Protein AF-A0A8J3X0G9-F1 (afdb_monomer_lite)

Organism: NCBI:txid1367882

pLDDT: mean 81.16, std 18.75, range [32.56, 98.62]

Structure (mmCIF, N/CA/C/O backbone):
data_AF-A0A8J3X0G9-F1
#
_entry.id   AF-A0A8J3X0G9-F1
#
loop_
_atom_site.group_PDB
_atom_site.id
_atom_site.type_symbol
_atom_site.label_atom_id
_atom_site.label_alt_id
_atom_site.label_comp_id
_atom_site.label_asym_id
_atom_site.label_entity_id
_atom_site.label_seq_id
_atom_site.pdbx_PDB_ins_code
_atom_site.Cartn_x
_atom_site.Cartn_y
_atom_site.Cartn_z
_atom_site.occupancy
_atom_site.B_iso_or_equiv
_atom_site.auth_seq_id
_atom_site.auth_comp_id
_atom_site.auth_asym_id
_atom_site.auth_atom_id
_atom_site.pdbx_PDB_model_num
ATOM 1 N N . MET A 1 1 ? -75.116 -13.016 54.423 1.00 35.56 1 MET A N 1
ATOM 2 C CA . MET A 1 1 ? -75.294 -14.172 55.329 1.00 35.56 1 MET A CA 1
ATOM 3 C C . MET A 1 1 ? -74.725 -13.750 56.671 1.00 35.56 1 MET A C 1
ATOM 5 O O . MET A 1 1 ? -73.520 -13.606 56.752 1.00 35.56 1 MET A O 1
ATOM 9 N N . THR A 1 2 ? -75.465 -13.409 57.713 1.00 37.84 2 THR A N 1
ATOM 10 C CA . THR A 1 2 ? -76.903 -13.432 57.988 1.00 37.84 2 THR A CA 1
ATOM 11 C C . THR A 1 2 ? -77.079 -12.379 59.083 1.00 37.84 2 THR A C 1
ATOM 13 O O . THR A 1 2 ? -76.511 -12.537 60.159 1.00 37.84 2 THR A O 1
ATOM 16 N N . GLU A 1 3 ? -77.767 -11.279 58.781 1.00 38.53 3 GLU A N 1
ATOM 17 C CA . GLU A 1 3 ? -78.171 -10.286 59.780 1.00 38.53 3 GLU A CA 1
ATOM 18 C C . GLU A 1 3 ? -79.383 -10.847 60.525 1.00 38.53 3 GLU A C 1
ATOM 20 O O . GLU A 1 3 ? -80.399 -11.187 59.915 1.00 38.53 3 GLU A O 1
ATOM 25 N N . ILE A 1 4 ? -79.232 -11.009 61.838 1.00 41.78 4 ILE A N 1
ATOM 26 C CA . ILE A 1 4 ? -80.302 -11.404 62.749 1.00 41.78 4 ILE A CA 1
ATOM 27 C C . ILE A 1 4 ? -81.163 -10.162 62.973 1.00 41.78 4 ILE A C 1
ATOM 29 O O . ILE A 1 4 ? -80.729 -9.181 63.573 1.00 41.78 4 ILE A O 1
ATOM 33 N N . THR A 1 5 ? -82.366 -10.208 62.418 1.00 37.84 5 THR A N 1
ATOM 34 C CA . THR A 1 5 ? -83.454 -9.263 62.650 1.00 37.84 5 THR A CA 1
ATOM 35 C C . THR A 1 5 ? -84.151 -9.678 63.939 1.00 37.84 5 THR A C 1
ATOM 37 O O . THR A 1 5 ? -84.821 -10.703 63.972 1.00 37.84 5 THR A O 1
ATOM 40 N N . ASP A 1 6 ? -83.956 -8.894 64.997 1.00 39.06 6 ASP A N 1
ATOM 41 C CA . ASP A 1 6 ? -84.689 -9.010 66.259 1.00 39.06 6 ASP A CA 1
ATOM 42 C C . ASP A 1 6 ? -85.761 -7.907 66.261 1.00 39.06 6 ASP A C 1
ATOM 44 O O . ASP A 1 6 ? -85.549 -6.768 66.684 1.00 39.06 6 ASP A O 1
ATOM 48 N N . GLN A 1 7 ? -86.894 -8.221 65.642 1.00 34.25 7 GLN A N 1
ATOM 49 C CA . GLN A 1 7 ? -88.153 -7.497 65.778 1.00 34.25 7 GLN A CA 1
ATOM 50 C C . GLN A 1 7 ? -89.223 -8.528 66.121 1.00 34.25 7 GLN A C 1
ATOM 52 O O . GLN A 1 7 ? -89.180 -9.622 65.567 1.00 34.25 7 GLN A O 1
ATOM 57 N N . GLU A 1 8 ? -90.184 -8.103 66.953 1.00 35.34 8 GLU A N 1
ATOM 58 C CA . GLU A 1 8 ? -91.347 -8.833 67.497 1.00 35.34 8 GLU A CA 1
ATOM 59 C C . GLU A 1 8 ? -91.107 -9.429 68.901 1.00 35.34 8 GLU A C 1
ATOM 61 O O . GLU A 1 8 ? -90.197 -10.214 69.096 1.00 35.34 8 GLU A O 1
ATOM 66 N N . GLN A 1 9 ? -91.849 -9.135 69.973 1.00 39.00 9 GLN A N 1
ATOM 67 C CA . GLN A 1 9 ? -93.122 -8.443 70.202 1.00 39.00 9 GLN A CA 1
ATOM 68 C C . GLN A 1 9 ? -93.140 -8.024 71.692 1.00 39.00 9 GLN A C 1
ATOM 70 O O . GLN A 1 9 ? -93.013 -8.852 72.587 1.00 39.00 9 GLN A O 1
ATOM 75 N N . ASP A 1 10 ? -93.136 -6.726 71.990 1.00 42.53 10 ASP A N 1
ATOM 76 C CA . ASP A 1 10 ? -94.230 -5.985 72.642 1.00 42.53 10 ASP A CA 1
ATOM 77 C C . ASP A 1 10 ? -95.505 -6.809 72.953 1.00 42.53 10 ASP A C 1
ATOM 79 O O . ASP A 1 10 ? -96.545 -6.709 72.296 1.00 42.53 10 ASP A O 1
ATOM 83 N N . GLU A 1 11 ? -95.450 -7.613 74.017 1.00 45.97 11 GLU A N 1
ATOM 84 C CA . GLU A 1 11 ? -96.645 -8.097 74.712 1.00 45.97 11 GLU A CA 1
ATOM 85 C C . GLU A 1 11 ? -97.344 -6.924 75.417 1.00 45.97 11 GLU A C 1
ATOM 87 O O . GLU A 1 11 ? -97.027 -6.556 76.542 1.00 45.97 11 GLU A O 1
ATOM 92 N N . ASN A 1 12 ? -98.295 -6.327 74.704 1.00 55.97 12 ASN A N 1
ATOM 93 C CA . ASN A 1 12 ? -99.462 -5.549 75.135 1.00 55.97 12 ASN A CA 1
ATOM 94 C C . ASN A 1 12 ? -99.713 -5.445 76.668 1.00 55.97 12 ASN A C 1
ATOM 96 O O . ASN A 1 12 ? -100.634 -6.058 77.216 1.00 55.97 12 ASN A O 1
ATOM 100 N N . VAL A 1 13 ? -98.925 -4.632 77.382 1.00 65.12 13 VAL A N 1
ATOM 101 C CA . VAL A 1 13 ? -99.164 -4.304 78.799 1.00 65.12 13 VAL A CA 1
ATOM 102 C C . VAL A 1 13 ? -100.145 -3.137 78.865 1.00 65.12 13 VAL A C 1
ATOM 104 O O . VAL A 1 13 ? -99.743 -2.002 78.667 1.00 65.12 13 VAL A O 1
ATOM 107 N N . ALA A 1 14 ? -101.424 -3.373 79.155 1.00 76.81 14 ALA A N 1
ATOM 108 C CA . ALA A 1 14 ? -102.399 -2.294 79.368 1.00 76.81 14 ALA A CA 1
ATOM 109 C C . ALA A 1 14 ? -102.054 -1.404 80.591 1.00 76.81 14 ALA A C 1
ATOM 111 O O . ALA A 1 14 ? -101.335 -1.814 81.507 1.00 76.81 14 ALA A O 1
ATOM 112 N N . CYS A 1 15 ? -102.593 -0.178 80.629 1.00 82.38 15 CYS A N 1
ATOM 113 C CA . CYS A 1 15 ? -102.415 0.787 81.722 1.00 82.38 15 CYS A CA 1
ATOM 114 C C . CYS A 1 15 ? -102.726 0.193 83.115 1.00 82.38 15 CYS A C 1
ATOM 116 O O . CYS A 1 15 ? -103.787 -0.382 83.342 1.00 82.38 15 CYS A O 1
ATOM 118 N N . ARG A 1 16 ? -101.842 0.400 84.108 1.00 81.50 16 ARG A N 1
ATOM 119 C CA . ARG A 1 16 ? -101.982 -0.163 85.475 1.00 81.50 16 ARG A CA 1
ATOM 120 C C . ARG A 1 16 ? -102.971 0.588 86.398 1.00 81.50 16 ARG A C 1
ATOM 122 O O . ARG A 1 16 ? -102.962 0.388 87.622 1.00 81.50 16 ARG A O 1
ATOM 129 N N . PHE A 1 17 ? -103.804 1.476 85.856 1.00 82.62 17 PHE A N 1
ATOM 130 C CA . PHE A 1 17 ? -104.849 2.179 86.608 1.00 82.62 17 PHE A CA 1
ATOM 131 C C . PHE A 1 17 ? -106.124 1.310 86.710 1.00 82.62 17 PHE A C 1
ATOM 133 O O . PHE A 1 17 ? -106.529 0.734 85.700 1.00 82.62 17 PHE A O 1
ATOM 140 N N . PRO A 1 18 ? -106.769 1.169 87.890 1.00 77.69 18 PRO A N 1
ATOM 141 C CA . PRO A 1 18 ? -107.966 0.334 88.033 1.00 77.69 18 PRO A CA 1
ATOM 142 C C . PRO A 1 18 ? -109.079 0.751 87.055 1.00 77.69 18 PRO A C 1
ATOM 144 O O . PRO A 1 18 ? -109.560 1.876 87.121 1.00 77.69 18 PRO A O 1
ATOM 147 N N . GLY A 1 19 ? -109.490 -0.154 86.160 1.00 79.00 19 GLY A N 1
ATOM 148 C CA . GLY A 1 19 ? -110.573 0.087 85.195 1.00 79.00 19 GLY A CA 1
ATOM 149 C C . GLY A 1 19 ? -110.162 0.721 83.858 1.00 79.00 19 GLY A C 1
ATOM 150 O O . GLY A 1 19 ? -111.037 0.961 83.032 1.00 79.00 19 GLY A O 1
ATOM 151 N N . CYS A 1 20 ? -108.869 0.962 83.604 1.00 82.00 20 CYS A N 1
ATOM 152 C CA . CYS A 1 20 ? -108.385 1.478 82.319 1.00 82.00 20 CYS A CA 1
ATOM 153 C C . CYS A 1 20 ? -107.766 0.363 81.454 1.00 82.00 20 CYS A C 1
ATOM 155 O O . CYS A 1 20 ? -106.957 -0.419 81.942 1.00 82.00 20 CYS A O 1
ATOM 157 N N . SER A 1 21 ? -108.116 0.314 80.164 1.00 76.19 21 SER A N 1
ATOM 158 C CA . SER A 1 21 ? -107.574 -0.635 79.171 1.00 76.19 21 SER A CA 1
ATOM 159 C C . SER A 1 21 ? -106.719 0.028 78.080 1.00 76.19 21 SER A C 1
ATOM 161 O O . SER A 1 21 ? -106.332 -0.630 77.118 1.00 76.19 21 SER A O 1
ATOM 163 N N . ALA A 1 22 ? -106.418 1.326 78.208 1.00 77.75 22 ALA A N 1
ATOM 164 C CA . ALA A 1 22 ? -105.602 2.055 77.239 1.00 77.75 22 ALA A CA 1
ATOM 165 C C . ALA A 1 22 ? -104.134 1.594 77.257 1.00 77.75 22 ALA A C 1
ATOM 167 O O . ALA A 1 22 ? -103.618 1.174 78.298 1.00 77.75 22 ALA A O 1
ATOM 168 N N . ALA A 1 23 ? -103.451 1.725 76.117 1.00 76.56 23 ALA A N 1
ATOM 169 C CA . ALA A 1 23 ? -102.018 1.467 76.019 1.00 76.56 23 ALA A CA 1
ATOM 170 C C . ALA A 1 23 ? -101.212 2.484 76.865 1.00 76.56 23 ALA A C 1
ATOM 172 O O . ALA A 1 23 ? -101.613 3.653 76.964 1.00 76.56 23 ALA A O 1
ATOM 173 N N . PRO A 1 24 ? -100.096 2.078 77.497 1.00 76.12 24 PRO A N 1
ATOM 174 C CA . PRO A 1 24 ? -99.215 2.981 78.223 1.00 76.12 24 PRO A CA 1
ATOM 175 C C . PRO A 1 24 ? -98.597 4.038 77.304 1.00 76.12 24 PRO A C 1
ATOM 177 O O . PRO A 1 24 ? -98.535 3.871 76.088 1.00 76.12 24 PRO A O 1
ATOM 180 N N . ALA A 1 25 ? -98.152 5.150 77.889 1.00 74.81 25 ALA A N 1
ATOM 181 C CA . ALA A 1 25 ? -97.534 6.228 77.128 1.00 74.81 25 ALA A CA 1
ATOM 182 C C . ALA A 1 25 ? -96.246 5.747 76.421 1.00 74.81 25 ALA A C 1
ATOM 184 O O . ALA A 1 25 ? -95.513 4.928 76.976 1.00 74.81 25 ALA A O 1
ATOM 185 N N . PRO A 1 26 ? -95.923 6.262 75.223 1.00 70.38 26 PRO A N 1
ATOM 186 C CA . PRO A 1 26 ? -94.636 5.983 74.594 1.00 70.38 26 PRO A CA 1
ATOM 187 C C . PRO A 1 26 ? -93.485 6.517 75.463 1.00 70.38 26 PRO A C 1
ATOM 189 O O . PRO A 1 26 ? -93.607 7.564 76.106 1.00 70.38 26 PRO A O 1
ATOM 192 N N . ALA A 1 27 ? -92.366 5.789 75.508 1.00 67.62 27 ALA A N 1
ATOM 193 C CA . ALA A 1 27 ? -91.199 6.193 76.288 1.00 67.62 27 ALA A CA 1
ATOM 194 C C . ALA A 1 27 ? -90.618 7.526 75.758 1.00 67.62 27 ALA A C 1
ATOM 196 O O . ALA A 1 27 ? -90.478 7.694 74.545 1.00 67.62 27 ALA A O 1
ATOM 197 N N . PRO A 1 28 ? -90.273 8.492 76.630 1.00 60.75 28 PRO A N 1
ATOM 198 C CA . PRO A 1 28 ? -89.671 9.745 76.192 1.00 60.75 28 PRO A CA 1
ATOM 199 C C . PRO A 1 28 ? -88.202 9.542 75.773 1.00 60.75 28 PRO A C 1
ATOM 201 O O . PRO A 1 28 ? -87.304 9.507 76.615 1.00 60.75 28 PRO A O 1
ATOM 204 N N . GLY A 1 29 ? -87.970 9.468 74.458 1.00 60.06 29 GLY A N 1
ATOM 205 C CA . GLY A 1 29 ? -86.652 9.471 73.807 1.00 60.06 29 GLY A CA 1
ATOM 206 C C . GLY A 1 29 ? -86.048 8.084 73.541 1.00 60.06 29 GLY A C 1
ATOM 207 O O . GLY A 1 29 ? -86.334 7.129 74.256 1.00 60.06 29 GLY A O 1
ATOM 208 N N . ASP A 1 30 ? -85.166 8.003 72.535 1.00 58.59 30 ASP A N 1
ATOM 209 C CA . ASP A 1 30 ? -84.508 6.781 72.017 1.00 58.59 30 ASP A CA 1
ATOM 210 C C . ASP A 1 30 ? -83.447 6.174 72.960 1.00 58.59 30 ASP A C 1
ATOM 212 O O . ASP A 1 30 ? -82.393 5.695 72.537 1.00 58.59 30 ASP A O 1
ATOM 216 N N . LYS A 1 31 ? -83.679 6.220 74.275 1.00 55.00 31 LYS A N 1
ATOM 217 C CA . LYS A 1 31 ? -82.818 5.565 75.263 1.00 55.00 31 LYS A CA 1
ATOM 218 C C . LYS A 1 31 ? -83.433 4.217 75.646 1.00 55.00 31 LYS A C 1
ATOM 220 O O . LYS A 1 31 ? -84.588 4.200 76.070 1.00 55.00 31 LYS A O 1
ATOM 225 N N . PRO A 1 32 ? -82.682 3.103 75.574 1.00 55.41 32 PRO A N 1
ATOM 226 C CA . PRO A 1 32 ? -83.169 1.811 76.038 1.00 55.41 32 PRO A CA 1
ATOM 227 C C . PRO A 1 32 ? -83.430 1.885 77.549 1.00 55.41 32 PRO A C 1
ATOM 229 O O . PRO A 1 32 ? -82.512 2.002 78.360 1.00 55.41 32 PRO A O 1
ATOM 232 N N . GLY A 1 33 ? -84.708 1.879 77.923 1.00 63.19 33 GLY A N 1
ATOM 233 C CA . GLY A 1 33 ? -85.189 2.009 79.292 1.00 63.19 33 GLY A CA 1
ATOM 234 C C . GLY A 1 33 ? -86.571 1.377 79.435 1.00 63.19 33 GLY A C 1
ATOM 235 O O . GLY A 1 33 ? -87.290 1.199 78.455 1.00 63.19 33 GLY A O 1
ATOM 236 N N . ARG A 1 34 ? -86.939 0.992 80.663 1.00 62.72 34 ARG A N 1
ATOM 237 C CA . ARG A 1 34 ? -88.207 0.302 80.936 1.00 62.72 34 ARG A CA 1
ATOM 238 C C . ARG A 1 34 ? -89.401 1.191 80.528 1.00 62.72 34 ARG A C 1
ATOM 240 O O . ARG A 1 34 ? -89.472 2.316 81.030 1.00 62.72 34 ARG A O 1
ATOM 247 N N . PRO A 1 35 ? -90.338 0.711 79.687 1.00 67.94 35 PRO A N 1
ATOM 248 C CA . PRO A 1 35 ? -91.482 1.507 79.249 1.00 67.94 35 PRO A CA 1
ATOM 249 C C . PRO A 1 35 ? -92.360 1.937 80.440 1.00 67.94 35 PRO A C 1
ATOM 251 O O . PRO A 1 35 ? -92.455 1.210 81.441 1.00 67.94 35 PRO A O 1
ATOM 254 N N . PRO A 1 36 ? -92.976 3.133 80.384 1.00 74.94 36 PRO A N 1
ATOM 255 C CA . PRO A 1 36 ? -93.802 3.643 81.472 1.00 74.94 36 PRO A CA 1
ATOM 256 C C . PRO A 1 36 ? -95.077 2.798 81.640 1.00 74.94 36 PRO A C 1
ATOM 258 O O . PRO A 1 36 ? -95.614 2.245 80.692 1.00 74.94 36 PRO A O 1
ATOM 261 N N . LEU A 1 37 ? -95.561 2.683 82.882 1.00 78.44 37 LEU A N 1
ATOM 262 C CA . LEU A 1 37 ? -96.637 1.751 83.273 1.00 78.44 37 LEU A CA 1
ATOM 263 C C . LEU A 1 37 ? -98.068 2.329 83.168 1.00 78.44 37 LEU A C 1
ATOM 265 O O . LEU A 1 37 ? -99.036 1.620 83.455 1.00 78.44 37 LEU A O 1
ATOM 269 N N . TYR A 1 38 ? -98.216 3.611 82.827 1.00 83.06 38 TYR A N 1
ATOM 270 C CA . TYR A 1 38 ? -99.500 4.322 82.773 1.00 83.06 38 TYR A CA 1
ATOM 271 C C . TYR A 1 38 ? -99.665 5.039 81.422 1.00 83.06 38 TYR A C 1
ATOM 273 O O . TYR A 1 38 ? -98.671 5.292 80.742 1.00 83.06 38 TYR A O 1
ATOM 281 N N . CYS A 1 39 ? -100.907 5.313 81.001 1.00 83.75 39 CYS A N 1
ATOM 282 C CA . CYS A 1 39 ? -101.201 5.976 79.724 1.00 83.75 39 CYS A CA 1
ATOM 283 C C . CYS A 1 39 ? -100.958 7.496 79.800 1.00 83.75 39 CYS A C 1
ATOM 285 O O . CYS A 1 39 ? -100.580 8.020 80.844 1.00 83.75 39 CYS A O 1
ATOM 287 N N . VAL A 1 40 ? -101.170 8.206 78.688 1.00 80.44 40 VAL A N 1
ATOM 288 C CA . VAL A 1 40 ? -100.974 9.668 78.584 1.00 80.44 40 VAL A CA 1
ATOM 289 C C . VAL A 1 40 ? -102.012 10.507 79.348 1.00 80.44 40 VAL A C 1
ATOM 291 O O . VAL A 1 40 ? -101.932 11.732 79.320 1.00 80.44 40 VAL A O 1
ATOM 294 N N . ASP A 1 41 ? -102.983 9.877 80.014 1.00 78.50 41 ASP A N 1
ATOM 295 C CA . ASP A 1 41 ? -103.989 10.574 80.818 1.00 78.50 41 ASP A CA 1
ATOM 296 C C . ASP A 1 41 ? -103.343 11.167 82.092 1.00 78.50 41 ASP A C 1
ATOM 298 O O . ASP A 1 41 ? -102.765 10.412 82.885 1.00 78.50 41 ASP A O 1
ATOM 302 N N . PRO A 1 42 ? -103.413 12.496 82.317 1.00 78.44 42 PRO A N 1
ATOM 303 C CA . PRO A 1 42 ? -102.805 13.140 83.482 1.00 78.44 42 PRO A CA 1
ATOM 304 C C . PRO A 1 42 ? -103.368 12.646 84.825 1.00 78.44 42 PRO A C 1
ATOM 306 O O . PRO A 1 42 ? -102.665 12.730 85.836 1.00 78.44 42 PRO A O 1
ATOM 309 N N . ASP A 1 43 ? -104.582 12.084 84.853 1.00 78.00 43 ASP A N 1
ATOM 310 C CA . ASP A 1 43 ? -105.184 11.540 86.074 1.00 78.00 43 ASP A CA 1
ATOM 311 C C . ASP A 1 43 ? -104.712 10.109 86.392 1.00 78.00 43 ASP A C 1
ATOM 313 O O . ASP A 1 43 ? -104.930 9.609 87.502 1.00 78.00 43 ASP A O 1
ATOM 317 N N . HIS A 1 44 ? -103.995 9.442 85.482 1.00 82.88 44 HIS A N 1
ATOM 318 C CA . HIS A 1 44 ? -103.506 8.068 85.645 1.00 82.88 44 HIS A CA 1
ATOM 319 C C . HIS A 1 44 ? -102.044 8.025 86.109 1.00 82.88 44 HIS A C 1
ATOM 321 O O . HIS A 1 44 ? -101.128 7.650 85.383 1.00 82.88 44 HIS A O 1
ATOM 327 N N . THR A 1 45 ? -101.824 8.356 87.382 1.00 79.38 45 THR A N 1
ATOM 328 C CA . THR A 1 45 ? -100.506 8.321 88.037 1.00 79.38 45 THR A CA 1
ATOM 329 C C . THR A 1 45 ? -100.447 7.238 89.132 1.00 79.38 45 THR A C 1
ATOM 331 O O . THR A 1 45 ? -101.484 6.753 89.595 1.00 79.38 45 THR A O 1
ATOM 334 N N . PRO A 1 46 ? -99.254 6.846 89.631 1.00 80.06 46 PRO A N 1
ATOM 335 C CA . PRO A 1 46 ? -99.140 5.889 90.738 1.00 80.06 46 PRO A CA 1
ATOM 336 C C . PRO A 1 46 ? -99.905 6.305 92.003 1.00 80.06 46 PRO A C 1
ATOM 338 O O . PRO A 1 46 ? -100.466 5.455 92.702 1.00 80.06 46 PRO A O 1
ATOM 341 N N . LEU A 1 47 ? -99.933 7.610 92.295 1.00 79.12 47 LEU A N 1
ATOM 342 C CA . LEU A 1 47 ? -100.561 8.162 93.491 1.00 79.12 47 LEU A CA 1
ATOM 343 C C . LEU A 1 47 ? -102.091 8.113 93.396 1.00 79.12 47 LEU A C 1
ATOM 345 O O . LEU A 1 47 ? -102.747 7.710 94.361 1.00 79.12 47 LEU A O 1
ATOM 349 N N . THR A 1 48 ? -102.663 8.466 92.242 1.00 81.75 48 THR A N 1
ATOM 350 C CA . THR A 1 48 ? -104.113 8.387 92.009 1.00 81.75 48 THR A CA 1
ATOM 351 C C . THR A 1 48 ? -104.580 6.934 91.937 1.00 81.75 48 THR A C 1
ATOM 353 O O . THR A 1 48 ? -105.563 6.586 92.587 1.00 81.75 48 THR A O 1
ATOM 356 N N . ALA A 1 49 ? -103.810 6.038 91.307 1.00 80.75 49 ALA A N 1
ATOM 357 C CA . ALA A 1 49 ? -104.095 4.600 91.290 1.00 80.75 49 ALA A CA 1
ATOM 358 C C . ALA A 1 49 ? -104.070 3.963 92.696 1.00 80.75 49 ALA A C 1
ATOM 360 O O . ALA A 1 49 ? -104.859 3.064 92.992 1.00 80.75 49 ALA A O 1
ATOM 361 N N . TYR A 1 50 ? -103.168 4.400 93.586 1.00 78.62 50 TYR A N 1
ATOM 362 C CA . TYR A 1 50 ? -103.149 3.948 94.983 1.00 78.62 50 TYR A CA 1
ATOM 363 C C . TYR A 1 50 ? -104.362 4.459 95.770 1.00 78.62 50 TYR A C 1
ATOM 365 O O . TYR A 1 50 ? -104.978 3.683 96.503 1.00 78.62 50 TYR A O 1
ATOM 373 N N . ARG A 1 51 ? -104.737 5.733 95.594 1.00 82.44 51 ARG A N 1
ATOM 374 C CA . ARG A 1 51 ? -105.929 6.315 96.231 1.00 82.44 51 ARG A CA 1
ATOM 375 C C . ARG A 1 51 ? -107.211 5.625 95.773 1.00 82.44 51 ARG A C 1
ATOM 377 O O . ARG A 1 51 ? -108.025 5.281 96.624 1.00 82.44 51 ARG A O 1
ATOM 384 N N . GLU A 1 52 ? -107.344 5.327 94.482 1.00 81.44 52 GLU A N 1
ATOM 385 C CA . GLU A 1 52 ? -108.511 4.617 93.951 1.00 81.44 52 GLU A CA 1
ATOM 386 C C . GLU A 1 52 ? -108.561 3.156 94.428 1.00 81.44 52 GLU A C 1
ATOM 388 O O . GLU A 1 52 ? -109.613 2.674 94.841 1.00 81.44 52 GLU A O 1
ATOM 393 N N . ARG A 1 53 ? -107.412 2.466 94.533 1.00 79.69 53 ARG A N 1
ATOM 394 C CA . ARG A 1 53 ? -107.345 1.139 95.180 1.00 79.69 53 ARG A CA 1
ATOM 395 C C . ARG A 1 53 ? -107.721 1.182 96.661 1.00 79.69 53 ARG A C 1
ATOM 397 O O . ARG A 1 53 ? -108.362 0.251 97.140 1.00 79.69 53 ARG A O 1
ATOM 404 N N . GLN A 1 54 ? -107.344 2.232 97.390 1.00 76.44 54 GLN A N 1
ATOM 405 C CA . GLN A 1 54 ? -107.755 2.407 98.786 1.00 76.44 54 GLN A CA 1
ATOM 406 C C . GLN A 1 54 ? -109.240 2.763 98.915 1.00 76.44 54 GLN A C 1
ATOM 408 O O . GLN A 1 54 ? -109.888 2.291 99.845 1.00 76.44 54 GLN A O 1
ATOM 413 N N . ARG A 1 55 ? -109.810 3.522 97.971 1.00 80.31 55 ARG A N 1
ATOM 414 C CA . ARG A 1 55 ? -111.256 3.773 97.898 1.00 80.31 55 ARG A CA 1
ATOM 415 C C . ARG A 1 55 ? -112.028 2.477 97.646 1.00 80.31 55 ARG A C 1
ATOM 417 O O . ARG A 1 55 ? -112.975 2.200 98.371 1.00 80.31 55 ARG A O 1
ATOM 424 N N . LEU A 1 56 ? -111.581 1.647 96.700 1.00 76.19 56 LEU A N 1
ATOM 425 C CA . LEU A 1 56 ? -112.175 0.334 96.422 1.00 76.19 56 LEU A CA 1
ATOM 426 C C . LEU A 1 56 ? -112.002 -0.646 97.593 1.00 76.19 56 LEU A C 1
ATOM 428 O O . LEU A 1 56 ? -112.939 -1.365 97.912 1.00 76.19 56 LEU A O 1
ATOM 432 N N . LYS A 1 57 ? -110.859 -0.638 98.295 1.00 69.06 57 LYS A N 1
ATOM 433 C CA . LYS A 1 57 ? -110.671 -1.440 99.520 1.00 69.06 57 LYS A CA 1
ATOM 434 C C . LYS A 1 57 ? -111.558 -0.975 100.675 1.00 69.06 57 LYS A C 1
ATOM 436 O O . LYS A 1 57 ? -112.092 -1.818 101.380 1.00 69.06 57 LYS A O 1
ATOM 441 N N . LYS A 1 58 ? -111.764 0.336 100.845 1.00 65.69 58 LYS A N 1
ATOM 442 C CA . LYS A 1 58 ? -112.705 0.887 101.836 1.00 65.69 58 LYS A CA 1
ATOM 443 C C . LYS A 1 58 ? -114.174 0.668 101.451 1.00 65.69 58 LYS A C 1
ATOM 445 O O . LYS A 1 58 ? -115.001 0.541 102.339 1.00 65.69 58 LYS A O 1
ATOM 450 N N . ALA A 1 59 ? -114.493 0.575 100.159 1.00 63.34 59 ALA A N 1
ATOM 451 C CA . ALA A 1 59 ? -115.825 0.205 99.673 1.00 63.34 59 ALA A CA 1
ATOM 452 C C . ALA A 1 59 ? -116.090 -1.316 99.726 1.00 63.34 59 ALA A C 1
ATOM 454 O O . ALA A 1 59 ? -117.244 -1.723 99.792 1.00 63.34 59 ALA A O 1
ATOM 455 N N . ALA A 1 60 ? -115.041 -2.149 99.721 1.00 58.97 60 ALA A N 1
ATOM 456 C CA . ALA A 1 60 ? -115.131 -3.610 99.824 1.00 58.97 60 ALA A CA 1
ATOM 457 C C . ALA A 1 60 ? -115.017 -4.152 101.267 1.00 58.97 60 ALA A C 1
ATOM 459 O O . ALA A 1 60 ? -115.262 -5.335 101.481 1.00 58.97 60 ALA A O 1
ATOM 460 N N . ALA A 1 61 ? -114.653 -3.316 102.248 1.00 56.62 61 ALA A N 1
ATOM 461 C CA . ALA A 1 61 ? -114.467 -3.685 103.657 1.00 56.62 61 ALA A CA 1
ATOM 462 C C . ALA A 1 61 ? -115.395 -2.875 104.586 1.00 56.62 61 ALA A C 1
ATOM 464 O O . ALA A 1 61 ? -114.932 -2.036 105.359 1.00 56.62 61 ALA A O 1
ATOM 465 N N . GLY A 1 62 ? -116.708 -3.096 10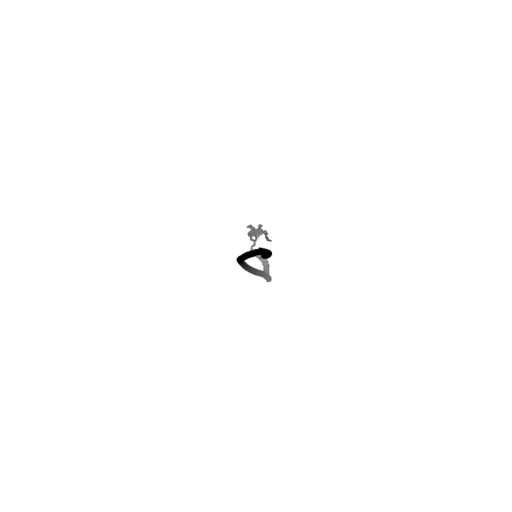4.478 1.00 46.69 62 GLY A N 1
ATOM 466 C CA . GLY A 1 62 ? -117.680 -2.539 105.423 1.00 46.69 62 GLY A CA 1
ATOM 467 C C . GLY A 1 62 ? -117.518 -3.097 106.849 1.00 46.69 62 GLY A C 1
ATOM 468 O O . GLY A 1 62 ? -117.440 -4.311 106.992 1.00 46.69 62 GLY A O 1
ATOM 469 N N . GLU A 1 63 ? -117.519 -2.185 107.842 1.00 38.72 63 GLU A N 1
ATOM 470 C CA . GLU A 1 63 ? -117.942 -2.341 109.265 1.00 38.72 63 GLU A CA 1
ATOM 471 C C . GLU A 1 63 ? -117.148 -3.325 110.176 1.00 38.72 63 GLU A C 1
ATOM 473 O O . GLU A 1 63 ? -116.759 -4.400 109.748 1.00 38.72 63 GLU A O 1
ATOM 478 N N . ALA A 1 64 ? -116.848 -3.094 111.469 1.00 36.28 64 ALA A N 1
ATOM 479 C CA . ALA A 1 64 ? -117.197 -2.068 112.465 1.00 36.28 64 ALA A CA 1
ATOM 480 C C . ALA A 1 64 ? -116.222 -2.090 113.692 1.00 36.28 64 ALA A C 1
ATOM 482 O O . ALA A 1 64 ? -115.384 -2.982 113.827 1.00 36.28 64 ALA A O 1
ATOM 483 N N . GLU A 1 65 ? -116.373 -1.070 114.550 1.00 33.00 65 GLU A N 1
ATOM 484 C CA . GLU A 1 65 ? -115.798 -0.735 115.882 1.00 33.00 65 GLU A CA 1
ATOM 485 C C . GLU A 1 65 ? -115.784 -1.882 116.934 1.00 33.00 65 GLU A C 1
ATOM 487 O O . GLU A 1 65 ? -116.498 -2.861 116.787 1.00 33.00 65 GLU A O 1
ATOM 492 N N . GLY A 1 66 ? -115.039 -1.909 118.054 1.00 34.12 66 GLY A N 1
ATOM 493 C CA . GLY A 1 66 ? -114.432 -0.874 118.900 1.00 34.12 66 GLY A CA 1
ATOM 494 C C . GLY A 1 66 ? -115.306 -0.537 120.128 1.00 34.12 66 GLY A C 1
ATOM 495 O O . GLY A 1 66 ? -116.198 0.280 119.968 1.00 34.12 66 GLY A O 1
ATOM 496 N N . ALA A 1 67 ? -115.053 -1.110 121.327 1.00 33.72 67 ALA A N 1
ATOM 497 C CA . ALA A 1 67 ? -115.280 -0.477 122.656 1.00 33.72 67 ALA A CA 1
ATOM 498 C C . ALA A 1 67 ? -115.093 -1.433 123.868 1.00 33.72 67 ALA A C 1
ATOM 500 O O . ALA A 1 67 ? -115.697 -2.498 123.942 1.00 33.72 67 ALA A O 1
ATOM 501 N N . MET A 1 68 ? -114.322 -0.975 124.860 1.00 39.38 68 MET A N 1
ATOM 502 C CA . MET A 1 68 ? -114.381 -1.311 126.302 1.00 39.38 68 MET A CA 1
ATOM 503 C C . MET A 1 68 ? -114.858 -0.035 127.033 1.00 39.38 68 MET A C 1
ATOM 505 O O . MET A 1 68 ? -114.615 1.040 126.468 1.00 39.38 68 MET A O 1
ATOM 509 N N . PRO A 1 69 ? -115.507 -0.071 128.226 1.00 46.03 69 PRO A N 1
ATOM 510 C CA . PRO A 1 69 ? -114.766 0.204 129.480 1.00 46.03 69 PRO A CA 1
ATOM 511 C C . PRO A 1 69 ? -115.414 -0.282 130.821 1.00 46.03 69 PRO A C 1
ATOM 513 O O . PRO A 1 69 ? -116.366 -1.054 130.856 1.00 46.03 69 PRO A O 1
ATOM 516 N N . GLU A 1 70 ? -114.803 0.203 131.907 1.00 33.28 70 GLU A N 1
ATOM 517 C CA . GLU A 1 70 ? -114.678 -0.163 133.330 1.00 33.28 70 GLU A CA 1
ATOM 518 C C . GLU A 1 70 ? -115.826 0.137 134.345 1.00 33.28 70 GLU A C 1
ATOM 520 O O . GLU A 1 70 ? -116.494 1.161 134.267 1.00 33.28 70 GLU A O 1
ATOM 525 N N . ASP A 1 71 ? -115.911 -0.746 135.361 1.00 32.56 71 ASP A N 1
ATOM 526 C CA . ASP A 1 71 ? -115.833 -0.535 136.838 1.00 32.56 71 ASP A CA 1
ATOM 527 C C . ASP A 1 71 ? -116.997 0.017 137.728 1.00 32.56 71 ASP A C 1
ATOM 529 O O . ASP A 1 71 ? -117.755 0.921 137.393 1.00 32.56 71 ASP A O 1
ATOM 533 N N . LEU A 1 72 ? -116.985 -0.537 138.960 1.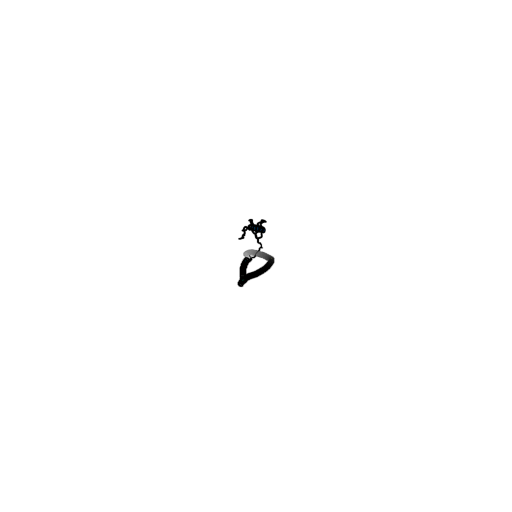00 38.03 72 LEU A N 1
ATOM 534 C CA . LEU A 1 72 ? -117.518 -0.137 140.280 1.00 38.03 72 LEU A CA 1
ATOM 535 C C . LEU A 1 72 ? -118.928 -0.565 140.748 1.00 38.03 72 LEU A C 1
ATOM 537 O O . LEU A 1 72 ? -119.934 0.065 140.432 1.00 38.03 72 LEU A O 1
ATOM 541 N N . GLY A 1 73 ? -118.967 -1.513 141.716 1.00 35.41 73 GLY A N 1
ATOM 542 C CA . GLY A 1 73 ? -120.095 -1.591 142.668 1.00 35.41 73 GLY A CA 1
ATOM 543 C C . GLY A 1 73 ? -120.317 -2.764 143.663 1.00 35.41 73 GLY A C 1
ATOM 544 O O . GLY A 1 73 ? -121.484 -3.006 143.929 1.00 35.41 73 GLY A O 1
ATOM 545 N N . ARG A 1 74 ? -119.304 -3.405 144.304 1.00 34.91 74 ARG A N 1
ATOM 546 C CA . ARG A 1 74 ? -119.400 -4.295 145.535 1.00 34.91 74 ARG A CA 1
ATOM 547 C C . ARG A 1 74 ? -120.305 -5.574 145.428 1.00 34.91 74 ARG A C 1
ATOM 549 O O . ARG A 1 74 ? -121.048 -5.672 144.467 1.00 34.91 74 ARG A O 1
ATOM 556 N N . PRO A 1 75 ? -120.351 -6.565 146.371 1.00 44.03 75 PRO A N 1
ATOM 557 C CA . PRO A 1 75 ? -119.498 -6.967 147.509 1.00 44.03 75 PRO A CA 1
ATOM 558 C C . PRO A 1 75 ? -118.946 -8.438 147.457 1.00 44.03 75 PRO A C 1
ATOM 560 O O . PRO A 1 75 ? -119.559 -9.356 146.926 1.00 44.03 75 PRO A O 1
ATOM 563 N N . VAL A 1 76 ? -117.770 -8.644 148.070 1.00 41.53 76 VAL A N 1
ATOM 564 C CA . VAL A 1 76 ? -117.118 -9.840 148.694 1.00 41.53 76 VAL A CA 1
ATOM 565 C C . VAL A 1 76 ? -117.607 -11.294 148.433 1.00 41.53 76 VAL A C 1
ATOM 567 O O . VAL A 1 76 ? -117.566 -12.124 149.336 1.00 41.53 76 VAL A O 1
ATOM 570 N N . THR A 1 77 ? -117.989 -11.668 147.211 1.00 49.69 77 THR A N 1
ATOM 571 C CA . THR A 1 77 ? -118.201 -13.093 146.828 1.00 49.69 77 THR A CA 1
ATOM 572 C C . THR A 1 77 ? -117.492 -13.514 145.531 1.00 49.69 77 THR A C 1
ATOM 574 O O . THR A 1 77 ? -117.446 -14.694 145.198 1.00 49.69 77 THR A O 1
ATOM 577 N N . LEU A 1 78 ? -116.827 -12.575 144.845 1.00 45.22 78 LEU A N 1
ATOM 578 C CA . LEU A 1 78 ? -116.122 -12.786 143.567 1.00 45.22 78 LEU A CA 1
ATOM 579 C C . LEU A 1 78 ? -114.635 -13.187 143.694 1.00 45.22 78 LEU A C 1
ATOM 581 O O . LEU A 1 78 ? -113.984 -13.473 142.691 1.00 45.22 78 LEU A O 1
ATOM 585 N N . SER A 1 79 ? -114.082 -13.249 144.908 1.00 42.00 79 SER A N 1
ATOM 586 C CA . SER A 1 79 ? -112.648 -13.512 145.124 1.00 42.00 79 SER A CA 1
ATOM 587 C C . SER A 1 79 ? -112.223 -14.969 144.881 1.00 42.00 79 SER A C 1
ATOM 589 O O . SER A 1 79 ? -111.036 -15.220 144.701 1.00 42.00 79 SER A O 1
ATOM 591 N N . GLN A 1 80 ? -113.156 -15.929 144.842 1.00 48.34 80 GLN A N 1
ATOM 592 C CA . GLN A 1 80 ? -112.840 -17.339 144.555 1.00 48.34 80 GLN A CA 1
ATOM 593 C C . GLN A 1 80 ? -112.891 -17.672 143.055 1.00 48.34 80 GLN A C 1
ATOM 595 O O . GLN A 1 80 ? -112.064 -18.447 142.586 1.00 48.34 80 GLN A O 1
ATOM 600 N N . ALA A 1 81 ? -113.769 -17.027 142.276 1.00 54.16 81 ALA A N 1
ATOM 601 C CA . ALA A 1 81 ? -113.808 -17.200 140.818 1.00 54.16 81 ALA A CA 1
ATOM 602 C C . ALA A 1 81 ? -112.581 -16.570 140.131 1.00 54.16 81 ALA A C 1
ATOM 604 O O . ALA A 1 81 ? -111.991 -17.159 139.229 1.00 54.16 81 ALA A O 1
ATOM 605 N N . ARG A 1 82 ? -112.124 -15.412 140.631 1.00 51.41 82 ARG A N 1
ATOM 606 C CA . ARG A 1 82 ? -110.939 -14.712 140.109 1.00 51.41 82 ARG A CA 1
ATOM 607 C C . ARG A 1 82 ? -109.617 -15.422 140.433 1.00 51.41 82 ARG A C 1
ATOM 609 O O . ARG A 1 82 ? -108.641 -15.236 139.717 1.00 51.41 82 ARG A O 1
ATOM 616 N N . ALA A 1 83 ? -109.582 -16.245 141.484 1.00 53.38 83 ALA A N 1
ATOM 617 C CA . ALA A 1 83 ? -108.424 -17.082 141.799 1.00 53.38 83 ALA A CA 1
ATOM 618 C C . ALA A 1 83 ? -108.265 -18.240 140.795 1.00 53.38 83 ALA A C 1
ATOM 620 O O . ALA A 1 83 ? -107.142 -18.532 140.403 1.00 53.38 83 ALA A O 1
ATOM 621 N N . GLY A 1 84 ? -109.367 -18.841 140.324 1.00 58.84 84 GLY A N 1
ATOM 622 C CA . GLY A 1 84 ? -109.334 -19.883 139.287 1.00 58.84 84 GLY A CA 1
ATOM 623 C C . GLY A 1 84 ? -108.836 -19.365 137.935 1.00 58.84 84 GLY A C 1
ATOM 624 O O . GLY A 1 84 ? -107.962 -19.974 137.328 1.00 58.84 84 GLY A O 1
ATOM 625 N N . GLU A 1 85 ? -109.298 -18.183 137.519 1.00 59.91 85 GLU A N 1
ATOM 626 C CA . GLU A 1 85 ? -108.873 -17.542 136.264 1.00 59.91 85 GLU A CA 1
ATOM 627 C C . GLU A 1 85 ? -107.399 -17.083 136.300 1.00 59.91 85 GLU A C 1
ATOM 629 O O . GLU A 1 85 ? -106.694 -17.109 135.290 1.00 59.91 85 GLU A O 1
ATOM 634 N N . LEU A 1 86 ? -106.898 -16.688 137.479 1.00 60.22 86 LEU A N 1
ATOM 635 C CA . LEU A 1 86 ? -105.476 -16.392 137.689 1.00 60.22 86 LEU A CA 1
ATOM 636 C C . LEU A 1 86 ? -104.613 -17.659 137.649 1.00 60.22 86 LEU A C 1
ATOM 638 O O . LEU A 1 86 ? -103.505 -17.595 137.127 1.00 60.22 86 LEU A O 1
ATOM 642 N N . VAL A 1 87 ? -105.108 -18.796 138.148 1.00 63.31 87 VAL A N 1
ATOM 643 C CA . VAL A 1 87 ? -104.397 -20.084 138.087 1.00 63.31 87 VAL A CA 1
ATOM 644 C C . VAL A 1 87 ? -104.322 -20.603 136.650 1.00 63.31 87 VAL A C 1
ATOM 646 O O . VAL A 1 87 ? -103.230 -20.928 136.198 1.00 63.31 87 VAL A O 1
ATOM 649 N N . GLU A 1 88 ? -105.420 -20.573 135.893 1.00 68.56 88 GLU A N 1
ATOM 650 C CA . GLU A 1 88 ? -105.446 -20.995 134.481 1.00 68.56 88 GLU A CA 1
ATOM 651 C C . GLU A 1 88 ? -104.566 -20.092 133.599 1.00 68.56 88 GLU A C 1
ATOM 653 O O . GLU A 1 88 ? -103.836 -20.550 132.720 1.00 68.56 88 GLU A O 1
ATOM 658 N N . ARG A 1 89 ? -104.542 -18.783 133.883 1.00 69.56 89 ARG A N 1
ATOM 659 C CA . ARG A 1 89 ? -103.641 -17.843 133.204 1.00 69.56 89 ARG A CA 1
ATOM 660 C C . ARG A 1 89 ? -102.175 -18.087 133.561 1.00 69.56 89 ARG A C 1
ATOM 662 O O . ARG A 1 89 ? -101.320 -17.959 132.687 1.00 69.56 89 ARG A O 1
ATOM 669 N N . VAL A 1 90 ? -101.875 -18.431 134.813 1.00 71.94 90 VAL A N 1
ATOM 670 C CA . VAL A 1 90 ? -100.523 -18.828 135.229 1.00 71.94 90 VAL A CA 1
ATOM 671 C C . VAL A 1 90 ? -100.121 -20.144 134.565 1.00 71.94 90 VAL A C 1
ATOM 673 O O . VAL A 1 90 ? -98.979 -20.246 134.134 1.00 71.94 90 VAL A O 1
ATOM 676 N N . GLU A 1 91 ? -101.036 -21.099 134.390 1.00 74.25 91 GLU A N 1
ATOM 677 C CA . GLU A 1 91 ? -100.784 -22.339 133.646 1.00 74.25 91 GLU A CA 1
ATOM 678 C C . GLU A 1 91 ? -100.502 -22.074 132.165 1.00 74.25 91 GLU A C 1
ATOM 680 O O . GLU A 1 91 ? -99.472 -22.514 131.668 1.00 74.25 91 GLU A O 1
ATOM 685 N N . ILE A 1 92 ? -101.321 -21.279 131.470 1.00 79.94 92 ILE A N 1
ATOM 686 C CA . ILE A 1 92 ? -101.085 -20.920 130.058 1.00 79.94 92 ILE A CA 1
ATOM 687 C C . ILE A 1 92 ? -99.746 -20.191 129.889 1.00 79.94 92 ILE A C 1
ATOM 689 O O . ILE A 1 92 ? -98.987 -20.475 128.960 1.00 79.94 92 ILE A O 1
ATOM 693 N N . VAL A 1 93 ? -99.431 -19.253 130.789 1.00 78.75 93 VAL A N 1
ATOM 694 C CA . VAL A 1 93 ? -98.147 -18.540 130.773 1.00 78.75 93 VAL A CA 1
ATOM 695 C C . VAL A 1 93 ? -96.992 -19.489 131.094 1.00 78.75 93 VAL A C 1
ATOM 697 O O . VAL A 1 93 ? -95.948 -19.381 130.462 1.00 78.75 93 VAL A O 1
ATOM 700 N N . ALA A 1 94 ? -97.167 -20.443 132.009 1.00 73.31 94 ALA A N 1
ATOM 701 C CA . ALA A 1 94 ? -96.153 -21.440 132.343 1.00 73.31 94 ALA A CA 1
ATOM 702 C C . ALA A 1 94 ? -95.918 -22.444 131.203 1.00 73.31 94 ALA A C 1
ATOM 704 O O . ALA A 1 94 ? -94.766 -22.787 130.930 1.00 73.31 94 ALA A O 1
ATOM 705 N N . THR A 1 95 ? -96.966 -22.875 130.496 1.00 80.12 95 THR A N 1
ATOM 706 C CA . THR A 1 95 ? -96.863 -23.731 129.306 1.00 80.12 95 THR A CA 1
ATOM 707 C C . THR A 1 95 ? -96.158 -22.995 128.179 1.00 80.12 95 THR A C 1
ATOM 709 O O . THR A 1 95 ? -95.184 -23.507 127.639 1.00 80.12 95 THR A O 1
ATOM 712 N N . ARG A 1 96 ? -96.563 -21.756 127.888 1.00 82.62 96 ARG A N 1
ATOM 713 C CA . ARG A 1 96 ? -95.938 -20.936 126.845 1.00 82.62 96 ARG A CA 1
ATOM 714 C C . ARG A 1 96 ? -94.489 -20.585 127.173 1.00 82.62 96 ARG A C 1
ATOM 716 O O . ARG A 1 96 ? -93.634 -20.660 126.304 1.00 82.62 96 ARG A O 1
ATOM 723 N N . LEU A 1 97 ? -94.190 -20.284 128.437 1.00 80.50 97 LEU A N 1
ATOM 724 C CA . LEU A 1 97 ? -92.818 -20.097 128.902 1.00 80.50 97 LEU A CA 1
ATOM 725 C C . LEU A 1 97 ? -92.010 -21.391 128.767 1.00 80.50 97 LEU A C 1
ATOM 727 O O . LEU A 1 97 ? -90.846 -21.333 128.400 1.00 80.50 97 LEU A O 1
ATOM 731 N N . SER A 1 98 ? -92.606 -22.556 129.025 1.00 79.69 98 SER A N 1
ATOM 732 C CA . SER A 1 98 ? -91.938 -23.849 128.835 1.00 79.69 98 SER A CA 1
ATOM 733 C C . SER A 1 98 ? -91.685 -24.152 127.355 1.00 79.69 98 SER A C 1
ATOM 735 O O . SER A 1 98 ? -90.619 -24.664 127.018 1.00 79.69 98 SER A O 1
ATOM 737 N N . GLU A 1 99 ? -92.610 -23.804 126.461 1.00 84.12 99 GLU A N 1
ATOM 738 C CA . GLU A 1 99 ? -92.441 -23.903 125.005 1.00 84.12 99 GLU A CA 1
ATOM 739 C C . GLU A 1 99 ? -91.360 -22.944 124.497 1.00 84.12 99 GLU A C 1
ATOM 741 O O . GLU A 1 99 ? -90.460 -23.364 123.769 1.00 84.12 99 GLU A O 1
ATOM 746 N N . ASP A 1 100 ? -91.388 -21.685 124.938 1.00 81.69 100 ASP A N 1
ATOM 747 C CA . ASP A 1 100 ? -90.388 -20.676 124.596 1.00 81.69 100 ASP A CA 1
ATOM 748 C C . ASP A 1 100 ? -89.013 -21.058 125.156 1.00 81.69 100 ASP A C 1
ATOM 750 O O . ASP A 1 100 ? -88.024 -20.974 124.436 1.00 81.69 100 ASP A O 1
ATOM 754 N N . LEU A 1 101 ? -88.927 -21.569 126.390 1.00 79.06 101 LEU A N 1
ATOM 755 C CA . LEU A 1 101 ? -87.687 -22.107 126.959 1.00 79.06 101 LEU A CA 1
ATOM 756 C C . LEU A 1 101 ? -87.214 -23.353 126.208 1.00 79.06 101 LEU A C 1
ATOM 758 O O . LEU A 1 101 ? -86.015 -23.514 126.024 1.00 79.06 101 LEU A O 1
ATOM 762 N N . THR A 1 102 ? -88.115 -24.214 125.730 1.00 82.06 102 THR A N 1
ATOM 763 C CA . THR A 1 102 ? -87.754 -25.386 124.911 1.00 82.06 102 THR A CA 1
ATOM 764 C C . THR A 1 102 ? -87.217 -24.960 123.548 1.00 82.06 102 THR A C 1
ATOM 766 O O . THR A 1 102 ? -86.224 -25.514 123.080 1.00 82.06 102 THR A O 1
ATOM 769 N N . ARG A 1 103 ? -87.820 -23.939 122.933 1.00 82.50 103 ARG A N 1
ATOM 770 C CA . ARG A 1 103 ? -87.358 -23.345 121.677 1.00 82.50 103 ARG A CA 1
ATOM 771 C C . ARG A 1 103 ? -86.025 -22.633 121.859 1.00 82.50 103 ARG A C 1
ATOM 773 O O . ARG A 1 103 ? -85.108 -22.874 121.090 1.00 82.50 103 ARG A O 1
ATOM 780 N N . VAL A 1 104 ? -85.880 -21.835 122.912 1.00 80.62 104 VAL A N 1
ATOM 781 C CA . VAL A 1 104 ? -84.617 -21.186 123.274 1.00 80.62 104 VAL A CA 1
ATOM 782 C C . VAL A 1 104 ? -83.549 -22.232 123.582 1.00 80.62 104 VAL A C 1
ATOM 784 O O . VAL A 1 104 ? -82.431 -22.078 123.122 1.00 80.62 104 VAL A O 1
ATOM 787 N N . LEU A 1 105 ? -83.864 -23.330 124.273 1.00 80.06 105 LEU A N 1
ATOM 788 C CA . LEU A 1 105 ? -82.925 -24.436 124.491 1.00 80.06 105 LEU A CA 1
ATOM 789 C C . LEU A 1 105 ? -82.581 -25.182 123.196 1.00 80.06 105 LEU A C 1
ATOM 791 O O . LEU A 1 105 ? -81.466 -25.674 123.083 1.00 80.06 105 LEU A O 1
ATOM 795 N N . ALA A 1 106 ? -83.494 -25.279 122.227 1.00 79.44 106 ALA A N 1
ATOM 796 C CA . ALA A 1 106 ? -83.213 -25.852 120.911 1.00 79.44 106 ALA A CA 1
ATOM 797 C C . ALA A 1 106 ? -82.296 -24.936 120.083 1.00 79.44 106 ALA A C 1
ATOM 799 O O . ALA A 1 106 ? -81.293 -25.403 119.555 1.00 79.44 106 ALA A O 1
ATOM 800 N N . GLU A 1 107 ? -82.574 -23.633 120.056 1.00 79.44 107 GLU A N 1
ATOM 801 C CA . GLU A 1 107 ? -81.734 -22.621 119.403 1.00 79.44 107 GLU A CA 1
ATOM 802 C C . GLU A 1 107 ? -80.369 -22.489 120.093 1.00 79.44 107 GLU A C 1
ATOM 804 O O . GLU A 1 107 ? -79.350 -22.412 119.422 1.00 79.44 107 GLU A O 1
ATOM 809 N N . LEU A 1 108 ? -80.309 -22.545 121.429 1.00 76.69 108 LEU A N 1
ATOM 810 C CA . LEU A 1 108 ? -79.056 -22.567 122.194 1.00 76.69 108 LEU A CA 1
ATOM 811 C C . LEU A 1 108 ? -78.296 -23.883 122.021 1.00 76.69 108 LEU A C 1
ATOM 813 O O . LEU A 1 108 ? -77.074 -23.876 122.106 1.00 76.69 108 LEU A O 1
ATOM 817 N N . ARG A 1 109 ? -78.984 -25.008 121.784 1.00 77.31 109 ARG A N 1
ATOM 818 C CA . ARG A 1 109 ? -78.333 -26.274 121.425 1.00 77.31 109 ARG A CA 1
ATOM 819 C C . ARG A 1 109 ? -77.729 -26.210 120.035 1.00 77.31 109 ARG A C 1
ATOM 821 O O . ARG A 1 109 ? -76.642 -26.724 119.891 1.00 77.31 109 ARG A O 1
ATOM 828 N N . ILE A 1 110 ? -78.385 -25.571 119.067 1.00 77.12 110 ILE A N 1
ATOM 829 C CA . ILE A 1 110 ? -77.855 -25.373 117.708 1.00 77.12 110 ILE A CA 1
ATOM 830 C C . ILE A 1 110 ? -76.718 -24.339 117.716 1.00 77.12 110 ILE A C 1
ATOM 832 O O . ILE A 1 110 ? -75.653 -24.585 117.167 1.00 77.12 110 ILE A O 1
ATOM 836 N N . ALA A 1 111 ? -76.901 -23.206 118.397 1.00 76.00 111 ALA A N 1
ATOM 837 C CA . ALA A 1 111 ? -75.888 -22.157 118.528 1.00 76.00 111 ALA A CA 1
ATOM 838 C C . ALA A 1 111 ? -74.702 -22.572 119.418 1.00 76.00 111 ALA A C 1
ATOM 840 O O . ALA A 1 111 ? -73.605 -22.033 119.286 1.00 76.00 111 ALA A O 1
ATOM 841 N N . GLY A 1 112 ? -74.932 -23.504 120.344 1.00 75.69 112 GLY A N 1
ATOM 842 C CA . GLY A 1 112 ? -73.927 -24.108 121.212 1.00 75.69 112 GLY A CA 1
ATOM 843 C C . GLY A 1 112 ? -73.433 -25.469 120.727 1.00 75.69 112 GLY A C 1
ATOM 844 O O . GLY A 1 112 ? -72.684 -26.096 121.473 1.00 75.69 112 GLY A O 1
ATOM 845 N N . ASP A 1 113 ? -73.850 -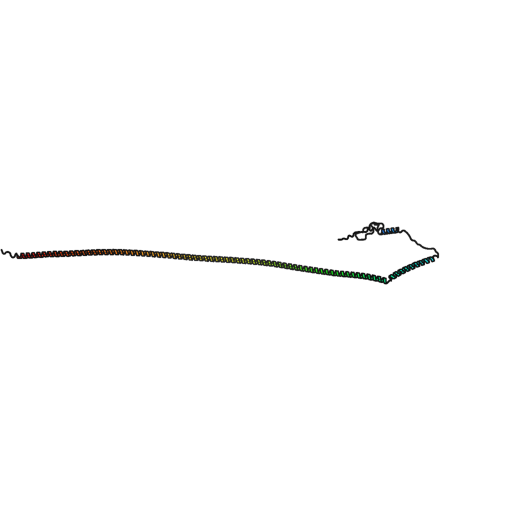25.928 119.539 1.00 84.69 113 ASP A N 1
ATOM 846 C CA . ASP A 1 113 ? -73.370 -27.164 118.922 1.00 84.69 113 ASP A CA 1
ATOM 847 C C . ASP A 1 113 ? -71.996 -26.894 118.290 1.00 84.69 113 ASP A C 1
ATOM 849 O O . ASP A 1 113 ? -71.907 -26.244 117.239 1.00 84.69 113 ASP A O 1
ATOM 853 N N . PRO A 1 114 ? -70.903 -27.358 118.916 1.00 82.19 114 PRO A N 1
ATOM 854 C CA . PRO A 1 114 ? -69.574 -27.146 118.371 1.00 82.19 114 PRO A CA 1
ATOM 855 C C . PRO A 1 114 ? -69.379 -27.861 117.026 1.00 82.19 114 PRO A C 1
ATOM 857 O O . PRO A 1 114 ? -68.555 -27.402 116.235 1.00 82.19 114 PRO A O 1
ATOM 860 N N . ASP A 1 115 ? -70.131 -28.930 116.733 1.00 84.19 115 ASP A N 1
ATOM 861 C CA . ASP A 1 115 ? -69.983 -29.714 115.504 1.00 84.19 115 ASP A CA 1
ATOM 862 C C . ASP A 1 115 ? -70.647 -29.011 114.310 1.00 84.19 115 ASP A C 1
ATOM 864 O O . ASP A 1 115 ? -70.060 -28.949 113.226 1.00 84.19 115 ASP A O 1
ATOM 868 N N . ALA A 1 116 ? -71.825 -28.406 114.506 1.00 84.62 116 ALA A N 1
ATOM 869 C CA . ALA A 1 116 ? -72.481 -27.581 113.487 1.00 84.62 116 ALA A CA 1
ATOM 870 C C . ALA A 1 116 ? -71.645 -26.333 113.144 1.00 84.62 116 ALA A C 1
ATOM 872 O O . ALA A 1 116 ? -71.403 -26.050 111.968 1.00 84.62 116 ALA A O 1
ATOM 873 N N . ALA A 1 117 ? -71.115 -25.642 114.160 1.00 84.50 117 ALA A N 1
ATOM 874 C CA . ALA A 1 117 ? -70.208 -24.511 113.962 1.00 84.50 117 ALA A CA 1
ATOM 875 C C . ALA A 1 117 ? -68.901 -24.933 113.261 1.00 84.50 117 ALA A C 1
ATOM 877 O O . ALA A 1 117 ? -68.420 -24.235 112.366 1.00 84.50 117 ALA A O 1
ATOM 878 N N . ALA A 1 118 ? -68.333 -26.094 113.612 1.00 85.06 118 ALA A N 1
ATOM 879 C CA . ALA A 1 118 ? -67.154 -26.636 112.940 1.00 85.06 118 ALA A CA 1
ATOM 880 C C . ALA A 1 118 ? -67.429 -26.995 111.469 1.00 85.06 118 ALA A C 1
ATOM 882 O O . ALA A 1 118 ? -66.568 -26.760 110.618 1.00 85.06 118 ALA A O 1
ATOM 883 N N . ALA A 1 119 ? -68.618 -27.517 111.146 1.00 87.75 119 ALA A N 1
ATOM 884 C CA . ALA A 1 119 ? -69.025 -27.816 109.775 1.00 87.75 119 ALA A CA 1
ATOM 885 C C . ALA A 1 119 ? -69.185 -26.543 108.924 1.00 87.75 119 ALA A C 1
ATOM 887 O O . ALA A 1 119 ? -68.689 -26.503 107.797 1.00 87.75 119 ALA A O 1
ATOM 888 N N . GLU A 1 120 ? -69.800 -25.485 109.461 1.00 87.56 120 GLU A N 1
ATOM 889 C CA . GLU A 1 120 ? -69.910 -24.186 108.779 1.00 87.56 120 GLU A CA 1
ATOM 890 C C . GLU A 1 120 ? -68.542 -23.535 108.559 1.00 87.56 120 GLU A C 1
ATOM 892 O O . GLU A 1 120 ? -68.240 -23.080 107.455 1.00 87.56 120 GLU A O 1
ATOM 897 N N . VAL A 1 121 ? -67.677 -23.546 109.578 1.00 92.00 121 VAL A N 1
ATOM 898 C CA . VAL A 1 121 ? -66.298 -23.052 109.469 1.00 92.00 121 VAL A CA 1
ATOM 899 C C . VAL A 1 121 ? -65.512 -23.868 108.440 1.00 92.00 121 VAL A C 1
ATOM 901 O O . VAL A 1 121 ? -64.800 -23.293 107.619 1.00 92.00 121 VAL A O 1
ATOM 904 N N . SER A 1 122 ? -65.676 -25.194 108.410 1.00 91.00 122 SER A N 1
ATOM 905 C CA . SER A 1 122 ? -65.052 -26.062 107.406 1.00 91.00 122 SER A CA 1
ATOM 906 C C . SER A 1 122 ? -65.549 -25.758 105.987 1.00 91.00 122 SER A C 1
ATOM 908 O O . SER A 1 122 ? -64.733 -25.622 105.075 1.00 91.00 122 SER A O 1
ATOM 910 N N . ALA A 1 123 ? -66.858 -25.563 105.797 1.00 92.50 123 ALA A N 1
ATOM 911 C CA . ALA A 1 123 ? -67.447 -25.188 104.510 1.00 92.50 123 ALA A CA 1
ATOM 912 C C . ALA A 1 123 ? -67.003 -23.786 104.049 1.00 92.50 123 ALA A C 1
ATOM 914 O O . ALA A 1 123 ? -66.688 -23.585 102.870 1.00 92.50 123 ALA A O 1
ATOM 915 N N . ALA A 1 124 ? -66.910 -22.825 104.973 1.00 93.69 124 ALA A N 1
ATOM 916 C CA . ALA A 1 124 ? -66.381 -21.491 104.711 1.00 93.69 124 ALA A CA 1
ATOM 917 C C . ALA A 1 124 ? -64.893 -21.543 104.333 1.00 93.69 124 ALA A C 1
ATOM 919 O O . ALA A 1 124 ? -64.490 -20.910 103.357 1.00 93.69 124 ALA A O 1
ATOM 920 N N . HIS A 1 125 ? -64.084 -22.345 105.034 1.00 94.38 125 HIS A N 1
ATOM 921 C CA . HIS A 1 125 ? -62.685 -22.580 104.675 1.00 94.38 125 HIS A CA 1
ATOM 922 C C . HIS A 1 125 ? -62.540 -23.264 103.313 1.00 94.38 125 HIS A C 1
ATOM 924 O O . HIS A 1 125 ? -61.664 -22.870 102.549 1.00 94.38 125 HIS A O 1
ATOM 930 N N . ALA A 1 126 ? -63.394 -24.236 102.978 1.00 93.69 126 ALA A N 1
ATOM 931 C CA . ALA A 1 126 ? -63.384 -24.895 101.672 1.00 93.69 126 ALA A CA 1
ATOM 932 C C . ALA A 1 126 ? -63.728 -23.915 100.537 1.00 93.69 126 ALA A C 1
ATOM 934 O O . ALA A 1 126 ? -63.011 -23.855 99.540 1.00 93.69 126 ALA A O 1
ATOM 935 N N . THR A 1 127 ? -64.758 -23.085 100.723 1.00 95.00 127 THR A N 1
ATOM 936 C CA . THR A 1 127 ? -65.150 -22.044 99.757 1.00 95.00 127 THR A CA 1
ATOM 937 C C . THR A 1 127 ? -64.054 -20.989 99.602 1.00 95.00 127 THR A C 1
ATOM 939 O O . THR A 1 127 ? -63.705 -20.610 98.486 1.00 95.00 127 THR A O 1
ATOM 942 N N . ALA A 1 128 ? -63.463 -20.536 100.712 1.00 94.50 128 ALA A N 1
ATOM 943 C CA . ALA A 1 128 ? -62.343 -19.601 100.684 1.00 94.50 128 ALA A CA 1
ATOM 944 C C . ALA A 1 128 ? -61.121 -20.211 99.979 1.00 94.50 128 ALA A C 1
ATOM 946 O O . ALA A 1 128 ? -60.490 -19.541 99.166 1.00 94.50 128 ALA A O 1
ATOM 947 N N . ALA A 1 129 ? -60.814 -21.488 100.230 1.00 95.00 129 ALA A N 1
ATOM 948 C CA . ALA A 1 129 ? -59.738 -22.201 99.548 1.00 95.00 129 ALA A CA 1
ATOM 949 C C . ALA A 1 129 ? -59.998 -22.324 98.037 1.00 95.00 129 ALA A C 1
ATOM 951 O O . ALA A 1 129 ? -59.075 -22.133 97.249 1.00 95.00 129 ALA A O 1
ATOM 952 N N . GLU A 1 130 ? -61.239 -22.577 97.612 1.00 95.94 130 GLU A N 1
ATOM 953 C CA . GLU A 1 130 ? -61.612 -22.619 96.192 1.00 95.94 130 GLU A CA 1
ATOM 954 C C . GLU A 1 130 ? -61.503 -21.244 95.513 1.00 95.94 130 GLU A C 1
ATOM 956 O O . GLU A 1 130 ? -60.989 -21.142 94.393 1.00 95.94 130 GLU A O 1
ATOM 961 N N . GLN A 1 131 ? -61.936 -20.177 96.190 1.00 95.88 131 GLN A N 1
ATOM 962 C CA . GLN A 1 131 ? -61.798 -18.804 95.697 1.00 95.88 131 GLN A CA 1
ATOM 963 C C . GLN A 1 131 ? -60.327 -18.401 95.568 1.00 95.88 131 GLN A C 1
ATOM 965 O O . GLN A 1 131 ? -59.933 -17.875 94.528 1.00 95.88 131 GLN A O 1
ATOM 970 N N . VAL A 1 132 ? -59.500 -18.705 96.576 1.00 96.75 132 VAL A N 1
ATOM 971 C CA . VAL A 1 132 ? -58.048 -18.475 96.526 1.00 96.75 132 VAL A CA 1
ATOM 972 C C . VAL A 1 132 ? -57.425 -19.274 95.385 1.00 96.75 132 VAL A C 1
ATOM 974 O O . VAL A 1 132 ? -56.721 -18.693 94.566 1.00 96.75 132 VAL A O 1
ATOM 977 N N . ALA A 1 133 ? -57.746 -20.564 95.250 1.00 95.88 133 ALA A N 1
ATOM 978 C CA . ALA A 1 133 ? -57.229 -21.393 94.163 1.00 95.88 133 ALA A CA 1
ATOM 979 C C . ALA A 1 133 ? -57.639 -20.863 92.776 1.00 95.88 133 ALA A C 1
ATOM 981 O O . ALA A 1 133 ? -56.855 -20.921 91.829 1.00 95.88 133 ALA A O 1
ATOM 982 N N . THR A 1 134 ? -58.854 -20.327 92.633 1.00 96.56 134 THR A N 1
ATOM 983 C CA . THR A 1 134 ? -59.323 -19.719 91.378 1.00 96.56 134 THR A CA 1
ATOM 984 C C . THR A 1 134 ? -58.596 -18.414 91.081 1.00 96.56 134 THR A C 1
ATOM 986 O O . THR A 1 134 ? -58.056 -18.272 89.986 1.00 96.56 134 THR A O 1
ATOM 989 N N . ALA A 1 135 ? -58.482 -17.517 92.062 1.00 95.88 135 ALA A N 1
ATOM 990 C CA . ALA A 1 135 ? -57.737 -16.270 91.921 1.00 95.88 135 ALA A CA 1
ATOM 991 C C . ALA A 1 135 ? -56.247 -16.518 91.615 1.00 95.88 135 ALA A C 1
ATOM 993 O O . ALA A 1 135 ? -55.654 -15.823 90.791 1.00 95.88 135 ALA A O 1
ATOM 994 N N . GLU A 1 136 ? -55.634 -17.538 92.223 1.00 96.50 136 GLU A N 1
ATOM 995 C CA . GLU A 1 136 ? -54.256 -17.942 91.931 1.00 96.50 136 GLU A CA 1
ATOM 996 C C . GLU A 1 136 ? -54.099 -18.492 90.509 1.00 96.50 136 GLU A C 1
ATOM 998 O O . GLU A 1 136 ? -53.129 -18.141 89.831 1.00 96.50 136 GLU A O 1
ATOM 1003 N N . ARG A 1 137 ? -55.054 -19.297 90.016 1.00 97.38 137 ARG A N 1
ATOM 1004 C CA . ARG A 1 137 ? -55.072 -19.759 88.616 1.00 97.38 137 ARG A CA 1
ATOM 1005 C C . ARG A 1 137 ? -55.215 -18.598 87.638 1.00 97.38 137 ARG A C 1
ATOM 1007 O O . ARG A 1 137 ? -54.474 -18.542 86.659 1.00 97.38 137 ARG A O 1
ATOM 1014 N N . GLU A 1 138 ? -56.130 -17.669 87.896 1.00 96.81 138 GLU A N 1
ATOM 1015 C CA . GLU A 1 138 ? -56.329 -16.478 87.063 1.00 96.81 138 GLU A CA 1
ATOM 1016 C C . GLU A 1 138 ? -55.084 -15.588 87.052 1.00 96.81 138 GLU A C 1
ATOM 1018 O O . GLU A 1 138 ? -54.633 -15.186 85.978 1.00 96.81 138 GLU A O 1
ATOM 1023 N N . ARG A 1 139 ? -54.461 -15.357 88.218 1.00 97.38 139 ARG A N 1
ATOM 1024 C CA . ARG A 1 139 ? -53.186 -14.634 88.319 1.00 97.38 139 ARG A CA 1
ATOM 1025 C C . ARG A 1 139 ? -52.091 -15.333 87.518 1.00 97.38 139 ARG A C 1
ATOM 1027 O O . ARG A 1 139 ? -51.410 -14.680 86.734 1.00 97.38 139 ARG A O 1
ATOM 1034 N N . ALA A 1 140 ? -51.943 -16.650 87.661 1.00 96.88 140 ALA A N 1
ATOM 1035 C CA . ALA A 1 140 ? -50.945 -17.422 86.923 1.00 96.88 140 ALA A CA 1
ATOM 1036 C C . ALA A 1 140 ? -51.174 -17.363 85.401 1.00 96.88 140 ALA A C 1
ATOM 1038 O O . ALA A 1 140 ? -50.218 -17.200 84.640 1.00 96.88 140 ALA A O 1
ATOM 1039 N N . HIS A 1 141 ? -52.429 -17.434 84.944 1.00 97.38 141 HIS A N 1
ATOM 1040 C CA . HIS A 1 141 ? -52.780 -17.263 83.533 1.00 97.38 141 HIS A CA 1
ATOM 1041 C C . HIS A 1 141 ? -52.492 -15.845 83.028 1.00 97.38 141 HIS A C 1
ATOM 1043 O O . HIS A 1 141 ? -51.919 -15.690 81.948 1.00 97.38 141 HIS A O 1
ATOM 1049 N N . ALA A 1 142 ? -52.838 -14.813 83.801 1.00 96.81 142 ALA A N 1
ATOM 1050 C CA . ALA A 1 142 ? -52.553 -13.422 83.458 1.00 96.81 142 ALA A CA 1
ATOM 1051 C C . ALA A 1 142 ? -51.041 -13.163 83.375 1.00 96.81 142 ALA A C 1
ATOM 1053 O O . ALA A 1 142 ? -50.571 -12.589 82.393 1.00 96.81 142 ALA A O 1
ATOM 1054 N N . GLU A 1 143 ? -50.264 -13.657 84.342 1.00 96.94 143 GLU A N 1
ATOM 1055 C CA . GLU A 1 143 ? -48.801 -13.590 84.322 1.00 96.94 143 GLU A CA 1
ATOM 1056 C C . GLU A 1 143 ? -48.215 -14.332 83.115 1.00 96.94 143 GLU A C 1
ATOM 1058 O O . GLU A 1 143 ? -47.321 -13.813 82.444 1.00 96.94 143 GLU A O 1
ATOM 1063 N N . GLN A 1 144 ? -48.718 -15.529 82.795 1.00 97.19 144 GLN A N 1
ATOM 1064 C CA . GLN A 1 144 ? -48.266 -16.284 81.626 1.00 97.19 144 GLN A CA 1
ATOM 1065 C C . GLN A 1 144 ? -48.571 -15.536 80.320 1.00 97.19 144 GLN A C 1
ATOM 1067 O O . GLN A 1 144 ? -47.705 -15.460 79.445 1.00 97.19 144 GLN A O 1
ATOM 1072 N N . ASN A 1 145 ? -49.770 -14.969 80.184 1.00 97.12 145 ASN A N 1
ATOM 1073 C CA . ASN A 1 145 ? -50.168 -14.195 79.010 1.00 97.12 145 ASN A CA 1
ATOM 1074 C C . ASN A 1 145 ? -49.341 -12.912 78.876 1.00 97.12 145 ASN A C 1
ATOM 1076 O O . ASN A 1 145 ? -48.858 -12.621 77.784 1.00 97.12 145 ASN A O 1
ATOM 1080 N N . ALA A 1 146 ? -49.095 -12.200 79.980 1.00 97.00 146 ALA A N 1
ATOM 1081 C CA . ALA A 1 146 ? -48.233 -11.022 79.998 1.00 97.00 146 ALA A CA 1
ATOM 1082 C C . ALA A 1 146 ? -46.801 -11.370 79.563 1.00 97.00 146 ALA A C 1
ATOM 1084 O O . ALA A 1 146 ? -46.245 -10.708 78.689 1.00 97.00 146 ALA A O 1
ATOM 1085 N N . ARG A 1 147 ? -46.224 -12.462 80.089 1.00 97.12 147 ARG A N 1
ATOM 1086 C CA . ARG A 1 147 ? -44.893 -12.941 79.672 1.00 97.12 147 ARG A CA 1
ATOM 1087 C C . ARG A 1 147 ? -44.851 -13.289 78.183 1.00 97.12 147 ARG A C 1
ATOM 1089 O O . ARG A 1 147 ? -43.903 -12.915 77.501 1.00 97.12 147 ARG A O 1
ATOM 1096 N N . ARG A 1 148 ? -45.873 -13.977 77.661 1.00 97.69 148 ARG A N 1
ATOM 1097 C CA . ARG A 1 148 ? -45.968 -14.302 76.226 1.00 97.69 148 ARG A CA 1
ATOM 1098 C C . ARG A 1 148 ? -46.069 -13.047 75.360 1.00 97.69 148 ARG A C 1
ATOM 1100 O O . ARG A 1 148 ? -45.412 -12.997 74.326 1.00 97.69 148 ARG A O 1
ATOM 1107 N N . ALA A 1 149 ? -46.842 -12.048 75.783 1.00 97.12 149 ALA A N 1
ATOM 1108 C CA . ALA A 1 149 ? -46.978 -10.780 75.070 1.00 97.12 149 ALA A CA 1
ATOM 1109 C C . ALA A 1 149 ? -45.656 -9.997 75.026 1.00 97.12 149 ALA A C 1
ATOM 1111 O O . ALA A 1 149 ? -45.294 -9.490 73.968 1.00 97.12 149 ALA A O 1
ATOM 1112 N N . VAL A 1 150 ? -44.905 -9.958 76.134 1.00 97.62 150 VAL A N 1
ATOM 1113 C CA . VAL A 1 150 ? -43.569 -9.334 76.176 1.00 97.62 150 VAL A CA 1
ATOM 1114 C C . VAL A 1 150 ? -42.614 -10.033 75.211 1.00 97.62 150 VAL A C 1
ATOM 1116 O O . VAL A 1 150 ? -42.034 -9.373 74.356 1.00 97.62 150 VAL A O 1
ATOM 1119 N N . VAL A 1 151 ? -42.519 -11.366 75.266 1.00 97.94 151 VAL A N 1
ATOM 1120 C CA . VAL A 1 151 ? -41.647 -12.134 74.358 1.00 97.94 151 VAL A CA 1
ATOM 1121 C C . VAL A 1 151 ? -42.053 -11.951 72.891 1.00 97.94 151 VAL A C 1
ATOM 1123 O O . VAL A 1 151 ? -41.189 -11.863 72.023 1.00 97.94 151 VAL A O 1
ATOM 1126 N N . ALA A 1 152 ? -43.353 -11.890 72.588 1.00 97.38 152 ALA A N 1
ATOM 1127 C CA . ALA A 1 152 ? -43.833 -11.634 71.231 1.00 97.38 152 ALA A CA 1
ATOM 1128 C C . ALA A 1 152 ? -43.444 -10.228 70.741 1.00 97.38 152 ALA A C 1
ATOM 1130 O O . ALA A 1 152 ? -42.945 -10.096 69.627 1.00 97.38 152 ALA A O 1
ATOM 1131 N N . ALA A 1 153 ? -43.599 -9.202 71.583 1.00 97.44 153 ALA A N 1
ATOM 1132 C CA . ALA A 1 153 ? -43.212 -7.832 71.253 1.00 97.44 153 ALA A CA 1
ATOM 1133 C C . ALA A 1 153 ? -41.691 -7.675 71.081 1.00 97.44 153 ALA A C 1
ATOM 1135 O O . ALA A 1 153 ? -41.246 -6.940 70.203 1.00 97.44 153 ALA A O 1
ATOM 1136 N N . GLU A 1 154 ? -40.885 -8.366 71.892 1.00 97.69 154 GLU A N 1
ATOM 1137 C CA . GLU A 1 154 ? -39.425 -8.400 71.737 1.00 97.69 154 GLU A CA 1
ATOM 1138 C C . GLU A 1 154 ? -39.011 -9.067 70.421 1.00 97.69 154 GLU A C 1
ATOM 1140 O O . GLU A 1 154 ? -38.148 -8.544 69.719 1.00 97.69 154 GLU A O 1
ATOM 1145 N N . ARG A 1 155 ? -39.657 -10.180 70.044 1.00 97.81 155 ARG A N 1
ATOM 1146 C CA . ARG A 1 155 ? -39.415 -10.846 68.753 1.00 97.81 155 ARG A CA 1
ATOM 1147 C C . ARG A 1 155 ? -39.780 -9.958 67.572 1.00 97.81 155 ARG A C 1
ATOM 1149 O O . ARG A 1 155 ? -38.974 -9.823 66.664 1.00 97.81 155 ARG A O 1
ATOM 1156 N N . GLU A 1 156 ? -40.942 -9.312 67.608 1.00 97.56 156 GLU A N 1
ATOM 1157 C CA . GLU A 1 156 ? -41.371 -8.397 66.546 1.00 97.56 156 GLU A CA 1
ATOM 1158 C C . GLU A 1 156 ? -40.406 -7.211 66.397 1.00 97.56 156 GLU A C 1
ATOM 1160 O O . GLU A 1 156 ? -40.072 -6.819 65.280 1.00 97.56 156 GLU A O 1
ATOM 1165 N N . ARG A 1 157 ? -39.916 -6.649 67.511 1.00 97.69 157 ARG A N 1
ATOM 1166 C CA . ARG A 1 157 ? -38.884 -5.600 67.476 1.00 97.69 157 ARG A CA 1
ATOM 1167 C C . ARG A 1 157 ? -37.590 -6.108 66.850 1.00 97.69 157 ARG A C 1
ATOM 1169 O O . ARG A 1 157 ? -37.070 -5.443 65.963 1.00 97.69 157 ARG A O 1
ATOM 1176 N N . ALA A 1 158 ? -37.119 -7.287 67.251 1.00 97.94 158 ALA A N 1
ATOM 1177 C CA . ALA A 1 158 ? -35.913 -7.883 66.684 1.00 97.94 158 ALA A CA 1
ATOM 1178 C C . ALA A 1 158 ? -36.060 -8.179 65.179 1.00 97.94 158 ALA A C 1
ATOM 1180 O O . ALA A 1 158 ? -35.130 -7.939 64.416 1.00 97.94 158 ALA A O 1
ATOM 1181 N N . GLU A 1 159 ? -37.223 -8.661 64.733 1.00 97.75 159 GLU A N 1
ATOM 1182 C CA . GLU A 1 159 ? -37.516 -8.894 63.313 1.00 97.75 159 GLU A CA 1
ATOM 1183 C C . GLU A 1 159 ? -37.541 -7.585 62.511 1.00 97.75 159 GLU A C 1
ATOM 1185 O O . GLU A 1 159 ? -36.995 -7.536 61.410 1.00 97.75 159 GLU A O 1
ATOM 1190 N N . ARG A 1 160 ? -38.113 -6.508 63.068 1.00 98.00 160 ARG A N 1
ATOM 1191 C CA . ARG A 1 160 ? -38.092 -5.172 62.448 1.00 98.00 160 ARG A CA 1
ATOM 1192 C C . ARG A 1 160 ? -36.678 -4.612 62.346 1.00 98.00 160 ARG A C 1
ATOM 1194 O O . ARG A 1 160 ? -36.282 -4.202 61.266 1.00 98.00 160 ARG A O 1
ATOM 1201 N N . GLU A 1 161 ? -35.899 -4.671 63.424 1.00 98.12 161 GLU A N 1
ATOM 1202 C CA . GLU A 1 161 ? -34.499 -4.226 63.424 1.00 98.12 161 GLU A CA 1
ATOM 1203 C C . GLU A 1 161 ? -33.652 -5.009 62.407 1.00 98.12 161 GLU A C 1
ATOM 1205 O O . GLU A 1 161 ? -32.833 -4.427 61.699 1.00 98.12 161 GLU A O 1
ATOM 1210 N N . GLN A 1 162 ? -33.873 -6.323 62.279 1.00 97.94 162 GLN A N 1
ATOM 1211 C CA . GLN A 1 162 ? -33.219 -7.142 61.255 1.00 97.94 162 GLN A CA 1
ATOM 1212 C C . GLN A 1 162 ? -33.654 -6.761 59.835 1.00 97.94 162 GLN A C 1
ATOM 1214 O O . GLN A 1 162 ? -32.810 -6.706 58.940 1.00 97.94 162 GLN A O 1
ATOM 1219 N N . ALA A 1 163 ? -34.946 -6.500 59.618 1.00 97.69 163 ALA A N 1
ATOM 1220 C CA . ALA A 1 163 ? -35.467 -6.074 58.324 1.00 97.69 163 ALA A CA 1
ATOM 1221 C C . ALA A 1 163 ? -34.918 -4.698 57.913 1.00 97.69 163 ALA A C 1
ATOM 1223 O O . ALA A 1 163 ? -34.486 -4.539 56.771 1.00 97.69 163 ALA A O 1
ATOM 1224 N N . ASP A 1 164 ? -34.861 -3.744 58.844 1.00 97.81 164 ASP A N 1
ATOM 1225 C CA . ASP A 1 164 ? -34.300 -2.410 58.619 1.00 97.81 164 ASP A CA 1
ATOM 1226 C C . ASP A 1 164 ? -32.797 -2.498 58.307 1.00 97.81 164 ASP A C 1
ATOM 1228 O O . ASP A 1 164 ? -32.337 -1.949 57.306 1.00 97.81 164 ASP A O 1
ATOM 1232 N N . ALA A 1 165 ? -32.035 -3.285 59.077 1.00 98.19 165 ALA A N 1
ATOM 1233 C CA . ALA A 1 165 ? -30.612 -3.509 58.814 1.00 98.19 165 ALA A CA 1
ATOM 1234 C C . ALA A 1 165 ? -30.360 -4.172 57.445 1.00 98.19 165 ALA A C 1
ATOM 1236 O O . ALA A 1 165 ? -29.417 -3.806 56.737 1.00 98.19 165 ALA A O 1
ATOM 1237 N N . ALA A 1 166 ? -31.206 -5.130 57.049 1.00 98.12 166 ALA A N 1
ATOM 1238 C CA . ALA A 1 166 ? -31.133 -5.766 55.736 1.00 98.12 166 ALA A CA 1
ATOM 1239 C C . ALA A 1 166 ? -31.482 -4.790 54.599 1.00 98.12 166 ALA A C 1
ATOM 1241 O O . ALA A 1 166 ? -30.833 -4.819 53.552 1.00 98.12 166 ALA A O 1
ATOM 1242 N N . ALA A 1 167 ? -32.468 -3.911 54.801 1.00 97.88 167 ALA A N 1
ATOM 1243 C CA . ALA A 1 167 ? -32.835 -2.878 53.837 1.00 97.88 167 ALA A CA 1
ATOM 1244 C C . ALA A 1 167 ? -31.710 -1.848 53.655 1.00 97.88 167 ALA A C 1
ATOM 1246 O O . ALA A 1 167 ? -31.365 -1.512 52.523 1.00 97.88 167 ALA A O 1
ATOM 1247 N N . GLU A 1 168 ? -31.083 -1.397 54.743 1.00 98.19 168 GLU A N 1
ATOM 1248 C CA . GLU A 1 168 ? -29.925 -0.502 54.677 1.00 98.19 168 GLU A CA 1
ATOM 1249 C C . GLU A 1 168 ? -28.729 -1.141 53.961 1.00 98.19 168 GLU A C 1
ATOM 1251 O O . GLU A 1 168 ? -28.065 -0.486 53.158 1.00 98.19 168 GLU A O 1
ATOM 1256 N N . ASP A 1 169 ? -28.441 -2.418 54.228 1.00 98.25 169 ASP A N 1
ATOM 1257 C CA . ASP A 1 169 ? -27.371 -3.144 53.538 1.00 98.25 169 ASP A CA 1
ATOM 1258 C C . ASP A 1 169 ? -27.668 -3.306 52.040 1.00 98.25 169 ASP A C 1
ATOM 1260 O O . ASP A 1 169 ? -26.783 -3.110 51.206 1.00 98.25 169 ASP A O 1
ATOM 1264 N N . ALA A 1 170 ? -28.922 -3.585 51.677 1.00 98.00 170 ALA A N 1
ATOM 1265 C CA . ALA A 1 170 ? -29.349 -3.637 50.283 1.00 98.00 170 ALA A CA 1
ATOM 1266 C C . ALA A 1 170 ? -29.205 -2.275 49.581 1.00 98.00 170 ALA A C 1
ATOM 1268 O O . ALA A 1 170 ? -28.713 -2.229 48.453 1.00 98.00 170 ALA A O 1
ATOM 1269 N N . LEU A 1 171 ? -29.571 -1.174 50.250 1.00 98.38 171 LEU A N 1
ATOM 1270 C CA . LEU A 1 171 ? -29.399 0.184 49.725 1.00 98.38 171 LEU A CA 1
ATOM 1271 C C . LEU A 1 171 ? -27.921 0.533 49.524 1.00 98.38 171 LEU A C 1
ATOM 1273 O O . LEU A 1 171 ? -27.566 1.023 48.455 1.00 98.38 171 LEU A O 1
ATOM 1277 N N . ARG A 1 172 ? -27.050 0.217 50.493 1.00 98.62 172 ARG A N 1
ATOM 1278 C CA . ARG A 1 172 ? -25.595 0.417 50.354 1.00 98.62 172 ARG A CA 1
ATOM 1279 C C . ARG A 1 172 ? -25.035 -0.355 49.160 1.00 98.62 172 ARG A C 1
ATOM 1281 O O . ARG A 1 172 ? -24.349 0.217 48.324 1.00 98.62 172 ARG A O 1
ATOM 1288 N N . ARG A 1 173 ? -25.399 -1.633 49.011 1.00 98.38 173 ARG A N 1
ATOM 1289 C CA . ARG A 1 173 ? -24.961 -2.453 47.867 1.00 98.38 173 ARG A CA 1
ATOM 1290 C C . ARG A 1 173 ? -25.461 -1.924 46.524 1.00 98.38 173 ARG A C 1
ATOM 1292 O O . ARG A 1 173 ? -24.748 -2.062 45.532 1.00 98.38 173 ARG A O 1
ATOM 1299 N N . ALA A 1 174 ? -26.672 -1.368 46.478 1.00 98.19 174 ALA A N 1
ATOM 1300 C CA . ALA A 1 174 ? -27.216 -0.748 45.273 1.00 98.19 174 ALA A CA 1
ATOM 1301 C C . ALA A 1 174 ? -26.432 0.519 44.903 1.00 98.19 174 ALA A C 1
ATOM 1303 O O . ALA A 1 174 ? -26.005 0.642 43.760 1.00 98.19 174 ALA A O 1
ATOM 1304 N N . GLN A 1 175 ? -26.149 1.389 45.877 1.00 98.44 175 GLN A N 1
ATOM 1305 C CA . GLN A 1 175 ? -25.327 2.589 45.681 1.00 98.44 175 GLN A CA 1
ATOM 1306 C C . GLN A 1 175 ? -23.907 2.239 45.210 1.00 98.44 175 GLN A C 1
ATOM 1308 O O . GLN A 1 175 ? -23.448 2.772 44.203 1.00 98.44 175 GLN A O 1
ATOM 1313 N N . ASP A 1 176 ? -23.252 1.265 45.849 1.00 98.38 176 ASP A N 1
ATOM 1314 C CA . ASP A 1 176 ? -21.923 0.787 45.443 1.00 98.38 176 ASP A CA 1
ATOM 1315 C C . ASP A 1 176 ? -21.932 0.162 44.035 1.00 98.38 176 ASP A C 1
ATOM 1317 O O . ASP A 1 176 ? -20.918 0.140 43.332 1.00 98.38 176 ASP A O 1
ATOM 1321 N N . ALA A 1 177 ? -23.048 -0.443 43.620 1.00 98.06 177 ALA A N 1
ATOM 1322 C CA . ALA A 1 177 ? -23.202 -0.985 42.273 1.00 98.06 177 ALA A CA 1
ATOM 1323 C C . ALA A 1 177 ? -23.410 0.125 41.235 1.00 98.06 177 ALA A C 1
ATOM 1325 O O . ALA A 1 177 ? -22.811 0.051 40.163 1.00 98.06 177 ALA A O 1
ATOM 1326 N N . GLU A 1 178 ? -24.205 1.146 41.554 1.00 98.25 178 GLU A N 1
ATOM 1327 C CA . GLU A 1 178 ? -24.417 2.322 40.706 1.00 98.25 178 GLU A CA 1
ATOM 1328 C C . GLU A 1 178 ? -23.124 3.120 40.517 1.00 98.25 178 GLU A C 1
ATOM 1330 O O . GLU A 1 178 ? -22.784 3.457 39.384 1.00 98.25 178 GLU A O 1
ATOM 1335 N N . GLU A 1 179 ? -22.351 3.344 41.582 1.00 98.50 179 GLU A N 1
ATOM 1336 C CA . GLU A 1 179 ? -21.065 4.043 41.496 1.00 98.50 179 GLU A CA 1
ATOM 1337 C C . GLU A 1 179 ? -20.068 3.272 40.621 1.00 98.50 179 GLU A C 1
ATOM 1339 O O . GLU A 1 179 ? -19.469 3.841 39.707 1.00 98.50 179 GLU A O 1
ATOM 1344 N N . ARG A 1 180 ? -19.943 1.952 40.821 1.00 98.38 180 ARG A N 1
ATOM 1345 C CA . ARG A 1 180 ? -19.082 1.109 39.973 1.00 98.38 180 ARG A CA 1
ATOM 1346 C C . ARG A 1 180 ? -19.542 1.082 38.519 1.00 98.38 180 ARG A C 1
ATOM 1348 O O . ARG A 1 180 ? -18.701 1.054 37.624 1.00 98.38 180 ARG A O 1
ATOM 1355 N N . ALA A 1 181 ? -20.851 1.078 38.269 1.00 98.19 181 ALA A N 1
ATOM 1356 C CA . ALA A 1 181 ? -21.391 1.144 36.916 1.00 98.19 181 ALA A CA 1
ATOM 1357 C C . ALA A 1 181 ? -21.097 2.501 36.258 1.00 98.19 181 ALA A C 1
ATOM 1359 O O . ALA A 1 181 ? -20.718 2.528 35.089 1.00 98.19 181 ALA A O 1
ATOM 1360 N N . GLY A 1 182 ? -21.207 3.602 37.008 1.00 98.38 182 GLY A N 1
ATOM 1361 C CA . GLY A 1 182 ? -20.832 4.942 36.554 1.00 98.38 182 GLY A CA 1
ATOM 1362 C C . GLY A 1 182 ? -19.349 5.032 36.197 1.00 98.38 182 GLY A C 1
ATOM 1363 O O . GLY A 1 182 ? -19.012 5.412 35.080 1.00 98.38 182 GLY A O 1
ATOM 1364 N N . GLN A 1 183 ? -18.470 4.568 37.087 1.00 98.44 183 GLN A N 1
ATOM 1365 C CA . GLN A 1 183 ? -17.023 4.525 36.846 1.00 98.44 183 GLN A CA 1
ATOM 1366 C C . GLN A 1 183 ? -16.664 3.668 35.623 1.00 98.44 183 GLN A C 1
ATOM 1368 O O . GLN A 1 183 ? -15.821 4.057 34.819 1.00 98.44 183 GLN A O 1
ATOM 1373 N N . ALA A 1 184 ? -17.311 2.511 35.450 1.00 98.25 184 ALA A N 1
ATOM 1374 C CA . ALA A 1 184 ? -17.095 1.659 34.283 1.00 98.25 184 ALA A CA 1
ATOM 1375 C C . ALA A 1 184 ? -17.576 2.324 32.981 1.00 98.25 184 ALA A C 1
ATOM 1377 O O . ALA A 1 184 ? -16.926 2.181 31.947 1.00 98.25 184 ALA A O 1
ATOM 1378 N N . ALA A 1 185 ? -18.690 3.061 33.018 1.00 98.31 185 ALA A N 1
ATOM 1379 C CA . ALA A 1 185 ? -19.183 3.810 31.866 1.00 98.31 185 ALA A CA 1
ATOM 1380 C C . ALA A 1 185 ? -18.226 4.950 31.480 1.00 98.31 185 ALA A C 1
ATOM 1382 O O . ALA A 1 185 ? -17.872 5.068 30.310 1.00 98.31 185 ALA A O 1
ATOM 1383 N N . GLU A 1 186 ? -17.740 5.723 32.455 1.00 98.50 186 GLU A N 1
ATOM 1384 C CA . GLU A 1 186 ? -16.748 6.784 32.230 1.00 98.50 186 GLU A CA 1
ATOM 1385 C C . GLU A 1 186 ? -15.434 6.232 31.657 1.00 98.50 186 GLU A C 1
ATOM 1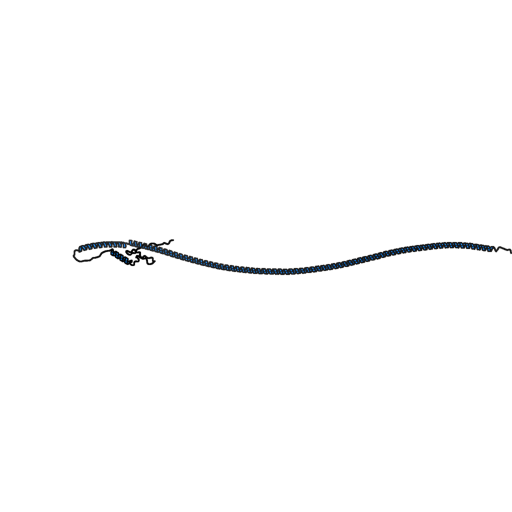387 O O . GLU A 1 186 ? -14.875 6.808 30.725 1.00 98.50 186 GLU A O 1
ATOM 1392 N N . GLN A 1 187 ? -14.961 5.087 32.163 1.00 98.38 187 GLN A N 1
ATOM 1393 C CA . GLN A 1 187 ? -13.781 4.404 31.624 1.00 98.38 187 GLN A CA 1
ATOM 1394 C C . GLN A 1 187 ? -13.990 3.969 30.172 1.00 98.38 187 GLN A C 1
ATOM 1396 O O . GLN A 1 187 ? -13.131 4.224 29.331 1.00 98.38 187 GLN A O 1
ATOM 1401 N N . LEU A 1 188 ? -15.137 3.360 29.857 1.00 98.38 188 LEU A N 1
ATOM 1402 C CA . LEU A 1 188 ? -15.461 2.953 28.490 1.00 98.38 188 LEU A CA 1
ATOM 1403 C C . LEU A 1 188 ? -15.551 4.150 27.541 1.00 98.38 188 LEU A C 1
ATOM 1405 O O . LEU A 1 188 ? -15.094 4.058 26.402 1.00 98.38 188 LEU A O 1
ATOM 1409 N N . ASP A 1 189 ? -16.128 5.268 27.974 1.00 98.44 189 ASP A N 1
ATOM 1410 C CA . ASP A 1 189 ? -16.201 6.468 27.143 1.00 98.44 189 ASP A CA 1
ATOM 1411 C C . ASP A 1 189 ? -14.813 7.086 26.923 1.00 98.44 189 ASP A C 1
ATOM 1413 O O . ASP A 1 189 ? -14.473 7.396 25.779 1.00 98.44 189 ASP A O 1
ATOM 1417 N N . ALA A 1 190 ? -13.964 7.141 27.954 1.00 98.38 190 ALA A N 1
ATOM 1418 C CA . ALA A 1 190 ? -12.572 7.573 27.821 1.00 98.38 190 ALA A CA 1
ATOM 1419 C C . ALA A 1 190 ? -11.763 6.663 26.874 1.00 98.38 190 ALA A C 1
ATOM 1421 O O . ALA A 1 190 ? -11.047 7.152 25.999 1.00 98.38 190 ALA A O 1
ATOM 1422 N N . GLU A 1 191 ? -11.913 5.339 26.980 1.00 98.38 191 GLU A N 1
ATOM 1423 C CA . GLU A 1 191 ? -11.287 4.381 26.058 1.00 98.38 191 GLU A CA 1
ATOM 1424 C C . GLU A 1 191 ? -11.780 4.571 24.617 1.00 98.38 191 GLU A C 1
ATOM 1426 O O . GLU A 1 191 ? -10.998 4.492 23.669 1.00 98.38 191 GLU A O 1
ATOM 1431 N N . ARG A 1 192 ? -13.074 4.854 24.421 1.00 98.62 192 ARG A N 1
ATOM 1432 C CA . ARG A 1 192 ? -13.646 5.115 23.090 1.00 98.62 192 ARG A CA 1
ATOM 1433 C C . ARG A 1 192 ? -13.144 6.420 22.492 1.00 98.62 192 ARG A C 1
ATOM 1435 O O . ARG A 1 192 ? -12.921 6.462 21.282 1.00 98.62 192 ARG A O 1
ATOM 1442 N N . GLU A 1 193 ? -12.982 7.466 23.292 1.00 98.50 193 GLU A N 1
ATOM 1443 C CA . GLU A 1 193 ? -12.378 8.724 22.848 1.00 98.50 193 GLU A CA 1
ATOM 1444 C C . GLU A 1 193 ? -10.908 8.532 22.473 1.00 98.50 193 GLU A C 1
ATOM 1446 O O . GLU A 1 193 ? -10.511 8.952 2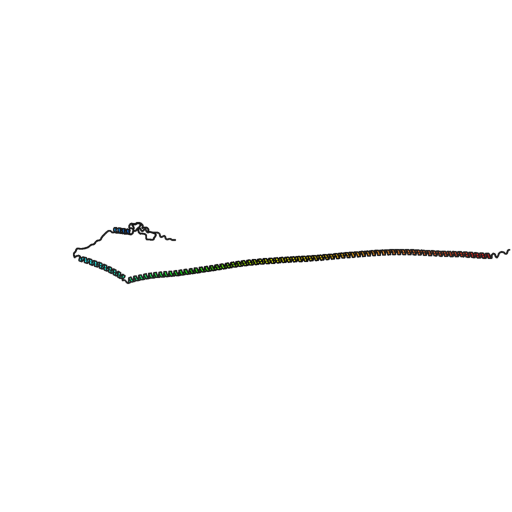1.385 1.00 98.50 193 GLU A O 1
ATOM 1451 N N . GLN A 1 194 ? -10.140 7.806 23.291 1.00 98.44 194 GLN A N 1
ATOM 1452 C CA . GLN A 1 194 ? -8.749 7.477 22.986 1.00 98.44 194 GLN A CA 1
ATOM 1453 C C . GLN A 1 194 ? -8.634 6.667 21.689 1.00 98.44 194 GLN A C 1
ATOM 1455 O O . GLN A 1 194 ? -7.881 7.042 20.797 1.00 98.44 194 GLN A O 1
ATOM 1460 N N . MET A 1 195 ? -9.436 5.610 21.525 1.00 98.25 195 MET A N 1
ATOM 1461 C CA . MET A 1 195 ? -9.438 4.811 20.295 1.00 98.25 195 MET A CA 1
ATOM 1462 C C . MET A 1 195 ? -9.805 5.641 19.059 1.00 98.25 195 MET A C 1
ATOM 1464 O O . MET A 1 195 ? -9.261 5.411 17.980 1.00 98.25 195 MET A O 1
ATOM 1468 N N . ARG A 1 196 ? -10.732 6.601 19.182 1.00 98.62 196 ARG A N 1
ATOM 1469 C CA . ARG A 1 196 ? -11.066 7.518 18.079 1.00 98.62 196 ARG A CA 1
ATOM 1470 C C . ARG A 1 196 ? -9.885 8.420 17.736 1.00 98.62 196 ARG A C 1
ATOM 1472 O O . ARG A 1 196 ? -9.553 8.521 16.559 1.00 98.62 196 ARG A O 1
ATOM 1479 N N . ALA A 1 197 ? -9.236 9.005 18.741 1.00 98.44 197 ALA A N 1
ATOM 1480 C CA . ALA A 1 197 ? -8.049 9.832 18.549 1.00 98.44 197 ALA A CA 1
ATOM 1481 C C . ALA A 1 197 ? -6.904 9.041 17.891 1.00 98.44 197 ALA A C 1
ATOM 1483 O O . ALA A 1 197 ? -6.309 9.521 16.929 1.00 98.44 197 ALA A O 1
ATOM 1484 N N . ASP A 1 198 ? -6.660 7.805 18.332 1.00 98.25 198 ASP A N 1
ATOM 1485 C CA . ASP A 1 198 ? -5.639 6.923 17.756 1.00 98.25 198 ASP A CA 1
ATOM 1486 C C . ASP A 1 198 ? -5.946 6.584 16.287 1.00 98.25 198 ASP A C 1
ATOM 1488 O O . ASP A 1 198 ? -5.051 6.589 15.438 1.00 98.25 198 ASP A O 1
ATOM 1492 N N . VAL A 1 199 ? -7.216 6.316 15.956 1.00 98.56 199 VAL A N 1
ATOM 1493 C CA . VAL A 1 199 ? -7.653 6.056 14.573 1.00 98.56 199 VAL A CA 1
ATOM 1494 C C . VAL A 1 199 ? -7.484 7.291 13.692 1.00 98.56 199 VAL A C 1
ATOM 1496 O O . VAL A 1 199 ? -7.026 7.160 12.554 1.00 98.56 199 VAL A O 1
ATOM 1499 N N . ASP A 1 200 ? -7.839 8.475 14.182 1.00 98.50 200 ASP A N 1
ATOM 1500 C CA . ASP A 1 200 ? -7.697 9.718 13.423 1.00 98.50 200 ASP A CA 1
ATOM 1501 C C . ASP A 1 200 ? -6.216 10.071 13.217 1.00 98.50 200 ASP A C 1
ATOM 1503 O O . ASP A 1 200 ? -5.808 10.346 12.086 1.00 98.50 200 ASP A O 1
ATOM 1507 N N . GLN A 1 201 ? -5.376 9.908 14.242 1.00 98.50 201 GLN A N 1
ATOM 1508 C CA . GLN A 1 201 ? -3.925 10.051 14.120 1.00 98.50 201 GLN A CA 1
ATOM 1509 C C . GLN A 1 201 ? -3.337 9.057 13.107 1.00 98.50 201 GLN A C 1
ATOM 1511 O O . GLN A 1 201 ? -2.532 9.438 12.253 1.00 98.50 201 GLN A O 1
ATOM 1516 N N . ALA A 1 202 ? -3.742 7.785 13.157 1.00 98.44 202 ALA A N 1
ATOM 1517 C CA . ALA A 1 202 ? -3.279 6.775 12.207 1.00 98.44 202 ALA A CA 1
ATOM 1518 C C . ALA A 1 202 ? -3.698 7.111 10.765 1.00 98.44 202 ALA A C 1
ATOM 1520 O O . ALA A 1 202 ? -2.922 6.907 9.828 1.00 98.44 202 ALA A O 1
ATOM 1521 N N . ARG A 1 203 ? -4.903 7.664 10.569 1.00 98.56 203 ARG A N 1
ATOM 1522 C CA . ARG A 1 203 ? -5.382 8.131 9.258 1.00 98.56 203 ARG A CA 1
ATOM 1523 C C . ARG A 1 203 ? -4.582 9.320 8.741 1.00 98.56 203 ARG A C 1
ATOM 1525 O O . ARG A 1 203 ? -4.230 9.326 7.564 1.00 98.56 203 ARG A O 1
ATOM 1532 N N . GLU A 1 204 ? -4.276 10.296 9.590 1.00 98.56 204 GLU A N 1
ATOM 1533 C CA . GLU A 1 204 ? -3.447 11.448 9.219 1.00 98.56 204 GLU A CA 1
ATOM 1534 C C . GLU A 1 204 ? -2.030 11.019 8.825 1.00 98.56 204 GLU A C 1
ATOM 1536 O O . GLU A 1 204 ? -1.527 11.435 7.779 1.00 98.56 204 GLU A O 1
ATOM 1541 N N . GLN A 1 205 ? -1.417 10.127 9.609 1.00 98.50 205 GLN A N 1
ATOM 1542 C CA . GLN A 1 205 ? -0.101 9.561 9.310 1.00 98.50 205 GLN A CA 1
ATOM 1543 C C . GLN A 1 205 ? -0.103 8.774 7.996 1.00 98.50 205 GLN A C 1
ATOM 1545 O O . GLN A 1 205 ? 0.795 8.954 7.176 1.00 98.50 205 GLN A O 1
ATOM 1550 N N . ALA A 1 206 ? -1.120 7.940 7.762 1.00 98.19 206 ALA A N 1
ATOM 1551 C CA . ALA A 1 206 ? -1.255 7.201 6.510 1.00 98.19 206 ALA A CA 1
ATOM 1552 C C . ALA A 1 206 ? -1.448 8.143 5.309 1.00 98.19 206 ALA A C 1
ATOM 1554 O O . ALA A 1 206 ? -0.819 7.950 4.271 1.00 98.19 206 ALA A O 1
ATOM 1555 N N . ALA A 1 207 ? -2.271 9.188 5.446 1.00 98.50 207 ALA A N 1
ATOM 1556 C CA . ALA A 1 207 ? -2.476 10.178 4.392 1.00 98.50 207 ALA A CA 1
ATOM 1557 C C . ALA A 1 207 ? -1.188 10.952 4.064 1.00 98.50 207 ALA A C 1
ATOM 1559 O O . ALA A 1 207 ? -0.925 11.238 2.898 1.00 98.50 207 ALA A O 1
ATOM 1560 N N . GLU A 1 208 ? -0.373 11.270 5.071 1.00 98.56 208 GLU A N 1
ATOM 1561 C CA . GLU A 1 208 ? 0.931 11.903 4.868 1.00 98.56 208 GLU A CA 1
ATOM 1562 C C . GLU A 1 208 ? 1.927 10.966 4.174 1.00 98.56 208 GLU A C 1
ATOM 1564 O O . GLU A 1 208 ? 2.572 11.378 3.214 1.00 98.56 208 GLU A O 1
ATOM 1569 N N . GLN A 1 209 ? 1.998 9.695 4.579 1.00 98.31 209 GLN A N 1
ATOM 1570 C CA . GLN A 1 209 ? 2.849 8.699 3.915 1.00 98.31 209 GLN A CA 1
ATOM 1571 C C . GLN A 1 209 ? 2.473 8.511 2.441 1.00 98.31 209 GLN A C 1
ATOM 1573 O O . GLN A 1 209 ? 3.357 8.428 1.590 1.00 98.31 209 GLN A O 1
ATOM 1578 N N . VAL A 1 210 ? 1.174 8.488 2.120 1.00 98.50 210 VAL A N 1
ATOM 1579 C CA . VAL A 1 210 ? 0.704 8.412 0.727 1.00 98.50 210 VAL A CA 1
ATOM 1580 C C . VAL A 1 210 ? 1.148 9.642 -0.064 1.00 98.50 210 VAL A C 1
ATOM 1582 O O . VAL A 1 210 ? 1.728 9.479 -1.133 1.00 98.50 210 VAL A O 1
ATOM 1585 N N . ARG A 1 211 ? 0.965 10.859 0.472 1.00 98.62 211 ARG A N 1
ATOM 1586 C CA . ARG A 1 211 ? 1.429 12.094 -0.190 1.00 98.62 211 ARG A CA 1
ATOM 1587 C C . ARG A 1 211 ? 2.940 12.095 -0.425 1.00 98.62 211 ARG A C 1
ATOM 1589 O O . ARG A 1 211 ? 3.392 12.507 -1.489 1.00 98.62 211 ARG A O 1
ATOM 1596 N N . GLN A 1 212 ? 3.724 11.643 0.553 1.00 98.38 212 GLN A N 1
ATOM 1597 C CA . GLN A 1 212 ? 5.179 11.546 0.422 1.00 98.38 212 GLN A CA 1
ATOM 1598 C C . GLN A 1 212 ? 5.573 10.555 -0.676 1.00 98.38 212 GLN A C 1
ATOM 1600 O O . GLN A 1 212 ? 6.339 10.916 -1.567 1.00 98.38 212 GLN A O 1
ATOM 1605 N N . ALA A 1 213 ? 4.980 9.359 -0.678 1.00 98.31 213 ALA A N 1
ATOM 1606 C CA . ALA A 1 213 ? 5.235 8.351 -1.703 1.00 98.31 213 ALA A CA 1
ATOM 1607 C C . ALA A 1 213 ? 4.828 8.824 -3.112 1.00 98.31 213 ALA A C 1
ATOM 1609 O O . ALA A 1 213 ? 5.523 8.535 -4.086 1.00 98.31 213 ALA A O 1
ATOM 1610 N N . GLU A 1 214 ? 3.725 9.568 -3.241 1.00 98.38 214 GLU A N 1
ATOM 1611 C CA . GLU A 1 214 ? 3.305 10.171 -4.512 1.00 98.38 214 GLU A CA 1
ATOM 1612 C C . GLU A 1 214 ? 4.308 11.220 -5.003 1.00 98.38 214 GLU A C 1
ATOM 1614 O O . GLU A 1 214 ? 4.725 11.163 -6.159 1.00 98.38 214 GLU A O 1
ATOM 1619 N N . ASN A 1 215 ? 4.767 12.115 -4.123 1.00 98.50 215 ASN A N 1
ATOM 1620 C CA . ASN A 1 215 ? 5.777 13.118 -4.463 1.00 98.50 215 ASN A CA 1
ATOM 1621 C C . ASN A 1 215 ? 7.114 12.478 -4.877 1.00 98.50 215 ASN A C 1
ATOM 1623 O O . ASN A 1 215 ? 7.725 12.903 -5.857 1.00 98.50 215 ASN A O 1
ATOM 1627 N N . GLU A 1 216 ? 7.567 11.446 -4.161 1.00 98.56 216 GLU A N 1
ATOM 1628 C CA . GLU A 1 216 ? 8.789 10.700 -4.491 1.00 98.56 216 GLU A CA 1
ATOM 1629 C C . GLU A 1 216 ? 8.670 9.972 -5.833 1.00 98.56 216 GLU A C 1
ATOM 1631 O O . GLU A 1 216 ? 9.596 10.005 -6.653 1.00 98.56 216 GLU A O 1
ATOM 1636 N N . ARG A 1 217 ? 7.516 9.341 -6.090 1.00 98.38 217 ARG A N 1
ATOM 1637 C CA . ARG A 1 217 ? 7.216 8.706 -7.376 1.00 98.38 217 ARG A CA 1
ATOM 1638 C C . ARG A 1 217 ? 7.270 9.732 -8.502 1.00 98.38 217 ARG A C 1
ATOM 1640 O O . ARG A 1 217 ? 7.929 9.483 -9.509 1.00 98.38 217 ARG A O 1
ATOM 1647 N N . ASP A 1 218 ? 6.598 10.866 -8.343 1.00 98.50 218 ASP A N 1
ATOM 1648 C CA . ASP A 1 218 ? 6.508 11.890 -9.383 1.00 98.50 218 ASP A CA 1
ATOM 1649 C C . ASP A 1 218 ? 7.879 12.525 -9.657 1.00 98.50 218 ASP A C 1
ATOM 1651 O O . ASP A 1 218 ? 8.251 12.698 -10.819 1.00 98.50 218 ASP A O 1
ATOM 1655 N N . ALA A 1 219 ? 8.686 12.758 -8.615 1.00 98.38 219 ALA A N 1
ATOM 1656 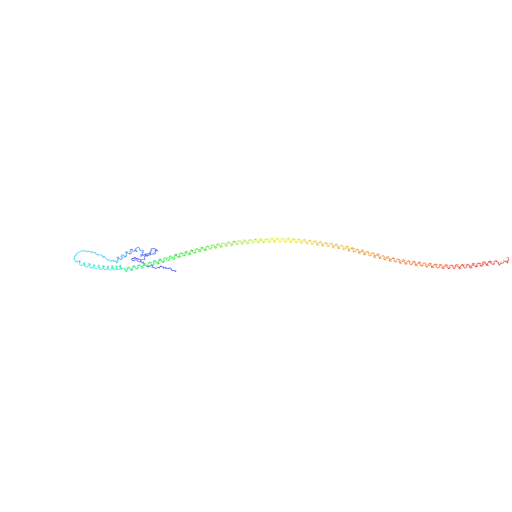C CA . ALA A 1 219 ? 10.074 13.196 -8.755 1.00 98.38 219 ALA A CA 1
ATOM 1657 C C . ALA A 1 219 ? 10.938 12.162 -9.500 1.00 98.38 219 ALA A C 1
ATOM 1659 O O . ALA A 1 219 ? 11.690 12.521 -10.407 1.00 98.38 219 ALA A O 1
ATOM 1660 N N . THR A 1 220 ? 10.793 10.874 -9.174 1.00 98.38 220 THR A N 1
ATOM 1661 C CA . THR A 1 220 ? 11.522 9.782 -9.842 1.00 98.38 220 THR A CA 1
ATOM 1662 C C . THR A 1 220 ? 11.140 9.675 -11.319 1.00 98.38 220 THR A C 1
ATOM 1664 O O . THR A 1 220 ? 12.007 9.515 -12.177 1.00 98.38 220 THR A O 1
ATOM 1667 N N . VAL A 1 221 ? 9.846 9.789 -11.640 1.00 98.50 221 VAL A N 1
ATOM 1668 C CA . VAL A 1 221 ? 9.346 9.763 -13.023 1.00 98.50 221 VAL A CA 1
ATOM 1669 C C . VAL A 1 221 ? 9.847 10.974 -13.807 1.00 98.50 221 VAL A C 1
ATOM 1671 O O . VAL A 1 221 ? 10.290 10.808 -14.944 1.00 98.50 221 VAL A O 1
ATOM 1674 N N . ALA A 1 222 ? 9.828 12.170 -13.211 1.00 98.12 222 ALA A N 1
ATOM 1675 C CA . ALA A 1 222 ? 10.364 13.376 -13.836 1.00 98.12 222 ALA A CA 1
ATOM 1676 C C . ALA A 1 222 ? 11.864 13.229 -14.136 1.00 98.12 222 ALA A C 1
ATOM 1678 O O . ALA A 1 222 ? 12.280 13.427 -15.277 1.00 98.12 222 ALA A O 1
ATOM 1679 N N . GLN A 1 223 ? 12.653 12.774 -13.158 1.00 98.25 223 GLN A N 1
ATOM 1680 C CA . GLN A 1 223 ? 14.088 12.538 -13.326 1.00 98.25 223 GLN A CA 1
ATOM 1681 C C . GLN A 1 223 ? 14.380 11.487 -14.408 1.00 98.25 223 GLN A C 1
ATOM 1683 O O . GLN A 1 223 ? 15.247 11.693 -15.256 1.00 98.25 223 GLN A O 1
ATOM 1688 N N . ALA A 1 224 ? 13.648 10.369 -14.414 1.00 98.06 224 ALA A N 1
ATOM 1689 C CA . ALA A 1 224 ? 13.792 9.344 -15.444 1.00 98.06 224 ALA A CA 1
ATOM 1690 C C . ALA A 1 224 ? 13.425 9.884 -16.838 1.00 98.06 224 ALA A C 1
ATOM 1692 O O . ALA A 1 224 ? 14.086 9.552 -17.824 1.00 98.06 224 ALA A O 1
ATOM 1693 N N . GLY A 1 225 ? 12.404 10.742 -16.922 1.00 98.25 225 GLY A N 1
ATOM 1694 C CA . GLY A 1 225 ? 12.012 11.435 -18.148 1.00 98.25 225 GLY A CA 1
ATOM 1695 C C . GLY A 1 225 ? 13.101 12.372 -18.675 1.00 98.25 225 GLY A C 1
ATOM 1696 O O . GLY A 1 225 ? 13.421 12.321 -19.863 1.00 98.25 225 GLY A O 1
ATOM 1697 N N . GLU A 1 226 ? 13.713 13.176 -17.803 1.00 98.38 226 GLU A N 1
ATOM 1698 C CA . GLU A 1 226 ? 14.833 14.062 -18.150 1.00 98.38 226 GLU A CA 1
ATOM 1699 C C . GLU A 1 226 ? 16.054 13.272 -18.638 1.00 98.38 226 GLU A C 1
ATOM 1701 O O . GLU A 1 226 ? 16.603 13.571 -19.699 1.00 98.38 226 GLU A O 1
ATOM 1706 N N . GLN A 1 227 ? 16.432 12.209 -17.922 1.00 98.19 227 GLN A N 1
ATOM 1707 C CA . GLN A 1 227 ? 17.544 11.335 -18.309 1.00 98.19 227 GLN A CA 1
ATOM 1708 C C . GLN A 1 227 ? 17.290 10.637 -19.650 1.00 98.19 227 GLN A C 1
ATOM 1710 O O . GLN A 1 227 ? 18.190 10.547 -20.488 1.00 98.19 227 GLN A O 1
ATOM 1715 N N . ALA A 1 228 ? 16.065 10.158 -19.880 1.00 98.12 228 ALA A N 1
ATOM 1716 C CA . ALA A 1 228 ? 15.688 9.551 -21.150 1.00 98.12 228 ALA A CA 1
ATOM 1717 C C . ALA A 1 228 ? 15.749 10.569 -22.299 1.00 98.12 228 ALA A C 1
ATOM 1719 O O . ALA A 1 228 ? 16.265 10.245 -23.370 1.00 98.12 228 ALA A O 1
ATOM 1720 N N . ALA A 1 229 ? 15.274 11.800 -22.083 1.00 98.31 229 ALA A N 1
ATOM 1721 C CA . ALA A 1 229 ? 15.355 12.871 -23.072 1.00 98.31 229 ALA A CA 1
ATOM 1722 C C . ALA A 1 229 ? 16.813 13.225 -23.408 1.00 98.31 229 ALA A C 1
ATOM 1724 O O . ALA A 1 229 ? 17.166 13.299 -24.586 1.00 98.31 229 ALA A O 1
ATOM 1725 N N . GLU A 1 230 ? 17.679 13.358 -22.399 1.00 98.31 230 GLU A N 1
ATOM 1726 C CA . GLU A 1 230 ? 19.108 13.619 -22.600 1.00 98.31 230 GLU A CA 1
ATOM 1727 C C . GLU A 1 230 ? 19.787 12.480 -23.375 1.00 98.31 230 GLU A C 1
ATOM 1729 O O . GLU A 1 230 ? 20.534 12.725 -24.326 1.00 98.31 230 GLU A O 1
ATOM 1734 N N . GLN A 1 231 ? 19.496 11.224 -23.024 1.00 98.31 231 GLN A N 1
ATOM 1735 C CA . GLN A 1 231 ? 20.056 10.062 -23.710 1.00 98.31 231 GLN A CA 1
ATOM 1736 C C . GLN A 1 231 ? 19.594 9.984 -25.172 1.00 98.31 231 GLN A C 1
ATOM 1738 O O . GLN A 1 231 ? 20.393 9.643 -26.049 1.00 98.31 231 GLN A O 1
ATOM 1743 N N . ILE A 1 232 ? 18.329 10.313 -25.455 1.00 98.38 232 ILE A N 1
ATOM 1744 C CA . ILE A 1 232 ? 17.795 10.378 -26.822 1.00 98.38 232 ILE A CA 1
ATOM 1745 C C . ILE A 1 232 ? 18.525 11.455 -27.625 1.00 98.38 232 ILE A C 1
ATOM 1747 O O . ILE A 1 232 ? 18.967 11.172 -28.739 1.00 98.38 232 ILE A O 1
ATOM 1751 N N . GLU A 1 233 ? 18.690 12.659 -27.077 1.00 98.38 233 GLU A N 1
ATOM 1752 C CA . GLU A 1 233 ? 19.390 13.749 -27.766 1.00 98.38 233 GLU A CA 1
ATOM 1753 C C . GLU A 1 233 ? 20.868 13.424 -28.003 1.00 98.38 233 GLU A C 1
ATOM 1755 O O . GLU A 1 233 ? 21.369 13.614 -29.112 1.00 98.38 233 GLU A O 1
ATOM 1760 N N . ARG A 1 234 ? 21.548 12.823 -27.020 1.00 98.38 234 ARG A N 1
ATOM 1761 C CA . ARG A 1 234 ? 22.928 12.344 -27.176 1.00 98.38 234 ARG A CA 1
ATOM 1762 C C . ARG A 1 234 ? 23.041 11.306 -28.292 1.00 98.38 234 ARG A C 1
ATOM 1764 O O . ARG A 1 234 ? 23.857 11.460 -29.197 1.00 98.38 234 ARG A O 1
ATOM 1771 N N . THR A 1 235 ? 22.164 10.304 -28.282 1.00 98.38 235 THR A N 1
ATOM 1772 C CA . THR A 1 235 ? 22.141 9.242 -29.301 1.00 98.38 235 THR A CA 1
ATOM 1773 C C . THR A 1 235 ? 21.843 9.813 -30.692 1.00 98.38 235 THR A C 1
ATOM 1775 O O . THR A 1 235 ? 22.453 9.406 -31.679 1.00 98.38 235 THR A O 1
ATOM 1778 N N . ARG A 1 236 ? 20.933 10.793 -30.797 1.00 98.38 236 ARG A N 1
ATOM 1779 C CA . ARG A 1 236 ? 20.637 11.495 -32.056 1.00 98.38 236 ARG A CA 1
ATOM 1780 C C . ARG A 1 236 ? 21.834 12.294 -32.561 1.00 98.38 236 ARG A C 1
ATOM 1782 O O . ARG A 1 236 ? 22.115 12.248 -33.757 1.00 98.38 236 ARG A O 1
ATOM 1789 N N . ALA A 1 237 ? 22.535 13.004 -31.679 1.00 98.25 237 ALA A N 1
ATOM 1790 C CA . ALA A 1 237 ? 23.727 13.767 -32.033 1.00 98.25 237 ALA A CA 1
ATOM 1791 C C . ALA A 1 237 ? 24.858 12.851 -32.532 1.00 98.25 237 ALA A C 1
ATOM 1793 O O . ALA A 1 237 ? 25.453 13.129 -33.575 1.00 98.25 237 ALA A O 1
ATOM 1794 N N . GLU A 1 238 ? 25.099 11.733 -31.842 1.00 98.31 238 GLU A N 1
ATOM 1795 C CA . GLU A 1 238 ? 26.069 10.707 -32.242 1.00 98.31 238 GLU A CA 1
ATOM 1796 C C . GLU A 1 238 ? 25.706 10.076 -33.592 1.00 98.31 238 GLU A C 1
ATOM 1798 O O . GLU A 1 238 ? 26.551 9.996 -34.483 1.00 98.31 238 GLU A O 1
ATOM 1803 N N . ALA A 1 239 ? 24.441 9.693 -33.791 1.00 97.94 239 ALA A N 1
ATOM 1804 C CA . ALA A 1 239 ? 23.973 9.140 -35.059 1.00 97.94 239 ALA A CA 1
ATOM 1805 C C . ALA A 1 239 ? 24.104 10.152 -36.211 1.00 97.94 239 ALA A C 1
ATOM 1807 O O . ALA A 1 239 ? 24.549 9.797 -37.303 1.00 97.94 239 ALA A O 1
ATOM 1808 N N . ALA A 1 240 ? 23.763 11.423 -35.978 1.00 98.25 240 ALA A N 1
ATOM 1809 C CA . ALA A 1 240 ? 23.920 12.479 -36.975 1.00 98.25 240 ALA A CA 1
ATOM 1810 C C . ALA A 1 240 ? 25.394 12.702 -37.349 1.00 98.25 240 ALA A C 1
ATOM 1812 O O . ALA A 1 240 ? 25.702 12.927 -38.520 1.00 98.25 240 ALA A O 1
ATOM 1813 N N . GLU A 1 241 ? 26.306 12.617 -36.380 1.00 98.31 241 GLU A N 1
ATOM 1814 C CA . GLU A 1 241 ? 27.746 12.696 -36.627 1.00 98.31 241 GLU A CA 1
ATOM 1815 C C . GLU A 1 241 ? 28.260 11.490 -37.420 1.00 98.31 241 GLU A C 1
ATOM 1817 O O . GLU A 1 241 ? 28.948 11.674 -38.422 1.00 98.31 241 GLU A O 1
ATOM 1822 N N . GLN A 1 242 ? 27.857 10.269 -37.062 1.00 98.06 242 GLN A N 1
ATOM 1823 C CA . GLN A 1 242 ? 28.205 9.064 -37.823 1.00 98.06 242 GLN A CA 1
ATOM 1824 C C . GLN A 1 242 ? 27.718 9.143 -39.275 1.00 98.06 242 GLN A C 1
ATOM 1826 O O . GLN A 1 242 ? 28.457 8.793 -40.196 1.00 98.06 242 GLN A O 1
ATOM 1831 N N . VAL A 1 243 ? 26.501 9.652 -39.505 1.00 98.38 243 VAL A N 1
ATOM 1832 C CA . VAL A 1 243 ? 25.973 9.869 -40.860 1.00 98.38 243 VAL A CA 1
ATOM 1833 C C . VAL A 1 243 ? 26.816 10.892 -41.621 1.00 98.38 243 VAL A C 1
ATOM 1835 O O . VAL A 1 243 ? 27.159 10.632 -42.775 1.00 98.38 243 VAL A O 1
ATOM 1838 N N . ARG A 1 244 ? 27.194 12.020 -41.001 1.00 98.31 244 ARG A N 1
ATOM 1839 C CA . ARG A 1 244 ? 28.078 13.018 -41.633 1.00 98.31 244 ARG A CA 1
ATOM 1840 C C . ARG A 1 244 ? 29.435 12.424 -41.998 1.00 98.31 244 ARG A C 1
ATOM 1842 O O . ARG A 1 244 ? 29.902 12.634 -43.114 1.00 98.31 244 ARG A O 1
ATOM 1849 N N . GLN A 1 245 ? 30.044 11.658 -41.096 1.00 98.12 245 GLN A N 1
ATOM 1850 C CA . GLN A 1 245 ? 31.330 11.003 -41.339 1.00 98.12 245 GLN A CA 1
ATOM 1851 C C . GLN A 1 245 ? 31.238 9.982 -42.477 1.00 98.12 245 GLN A C 1
ATOM 1853 O O . GLN A 1 245 ? 32.061 10.007 -43.389 1.00 98.12 245 GLN A O 1
ATOM 1858 N N . ALA A 1 246 ? 30.205 9.136 -42.481 1.00 97.81 246 ALA A N 1
ATOM 1859 C CA . ALA A 1 246 ? 29.981 8.167 -43.551 1.00 97.81 246 ALA A CA 1
ATOM 1860 C C . ALA A 1 246 ? 29.726 8.850 -44.907 1.00 97.81 246 ALA A C 1
ATOM 1862 O O . ALA A 1 246 ? 30.213 8.386 -45.939 1.00 97.81 246 ALA A O 1
ATOM 1863 N N . GLN A 1 247 ? 28.991 9.968 -44.922 1.00 98.25 247 GLN A N 1
ATOM 1864 C CA . GLN A 1 247 ? 28.781 10.772 -46.127 1.00 98.25 247 GLN A CA 1
ATOM 1865 C C . GLN A 1 247 ? 30.089 11.388 -46.633 1.00 98.25 247 GLN A C 1
ATOM 1867 O O . GLN A 1 247 ? 30.375 11.271 -47.822 1.00 98.25 247 GLN A O 1
ATOM 1872 N N . ALA A 1 248 ? 30.906 11.965 -45.748 1.00 98.12 248 ALA A N 1
ATOM 1873 C CA . ALA A 1 248 ? 32.206 12.525 -46.110 1.00 98.12 248 ALA A CA 1
ATOM 1874 C C . ALA A 1 248 ? 33.150 11.455 -46.686 1.00 98.12 248 ALA A C 1
ATOM 1876 O O . ALA A 1 248 ? 33.718 11.657 -47.756 1.00 98.12 248 ALA A O 1
ATOM 1877 N N . GLN A 1 249 ? 33.243 10.287 -46.041 1.00 98.19 249 GLN A N 1
ATOM 1878 C CA . GLN A 1 249 ? 34.033 9.151 -46.531 1.00 98.19 249 GLN A CA 1
ATOM 1879 C C . GLN A 1 249 ? 33.547 8.656 -47.898 1.00 98.19 249 GLN A C 1
ATOM 1881 O O . GLN A 1 249 ? 34.352 8.375 -48.785 1.00 98.19 249 GLN A O 1
ATOM 1886 N N . ARG A 1 250 ? 32.225 8.561 -48.095 1.00 98.19 250 ARG A N 1
ATOM 1887 C CA . ARG A 1 250 ? 31.638 8.196 -49.390 1.00 98.19 250 ARG A CA 1
ATOM 1888 C C . ARG A 1 250 ? 31.998 9.218 -50.464 1.00 98.19 250 ARG A C 1
ATOM 1890 O O . ARG A 1 250 ? 32.367 8.828 -51.568 1.00 98.19 250 ARG A O 1
ATOM 1897 N N . ASP A 1 251 ? 31.853 10.504 -50.170 1.00 98.12 251 ASP A N 1
ATOM 1898 C CA . ASP A 1 251 ? 32.095 11.574 -51.136 1.00 98.12 251 ASP A CA 1
ATOM 1899 C C . ASP A 1 251 ? 33.584 11.660 -51.507 1.00 98.12 251 ASP A C 1
ATOM 1901 O O . ASP A 1 251 ? 33.910 11.816 -52.686 1.00 98.12 251 ASP A O 1
ATOM 1905 N N . GLU A 1 252 ? 34.483 11.444 -50.544 1.00 97.88 252 GLU A N 1
ATOM 1906 C CA . GLU A 1 252 ? 35.921 11.298 -50.782 1.00 97.88 252 GLU A CA 1
ATOM 1907 C C . GLU A 1 252 ? 36.231 10.077 -51.661 1.00 97.88 252 GLU A C 1
ATOM 1909 O O . GLU A 1 252 ? 36.909 10.210 -52.681 1.00 97.88 252 GLU A O 1
ATOM 1914 N N . ALA A 1 253 ? 35.676 8.904 -51.343 1.00 97.50 253 ALA A N 1
ATOM 1915 C CA . ALA A 1 253 ? 35.862 7.697 -52.148 1.00 97.50 253 ALA A CA 1
ATOM 1916 C C . ALA A 1 253 ? 35.342 7.875 -53.588 1.00 97.50 253 ALA A C 1
ATOM 1918 O O . ALA A 1 253 ? 35.971 7.422 -54.547 1.00 97.50 253 ALA A O 1
ATOM 1919 N N . LEU A 1 254 ? 34.216 8.577 -53.769 1.00 98.06 254 LEU A N 1
ATOM 1920 C CA . LEU A 1 254 ? 33.687 8.921 -55.090 1.00 98.06 254 LEU A CA 1
ATOM 1921 C C . LEU A 1 254 ? 34.598 9.900 -55.840 1.00 98.06 254 LEU A C 1
ATOM 1923 O O . LEU A 1 254 ? 34.755 9.760 -57.055 1.00 98.06 254 LEU A O 1
ATOM 1927 N N . ALA A 1 255 ? 35.192 10.881 -55.156 1.00 97.44 255 ALA A N 1
ATOM 1928 C CA . ALA A 1 255 ? 36.152 11.805 -55.755 1.00 97.44 255 ALA A CA 1
ATOM 1929 C C . ALA A 1 255 ? 37.418 11.066 -56.219 1.00 97.44 255 ALA A C 1
ATOM 1931 O O . ALA A 1 255 ? 37.790 11.185 -57.387 1.00 97.44 255 ALA A O 1
ATOM 1932 N N . GLN A 1 256 ? 37.994 10.219 -55.361 1.00 97.31 256 GLN A N 1
ATOM 1933 C CA . GLN A 1 256 ? 39.152 9.381 -55.686 1.00 97.31 256 GLN A CA 1
ATOM 1934 C C . GLN A 1 256 ? 38.860 8.436 -56.863 1.00 97.31 256 GLN A C 1
ATOM 1936 O O . GLN A 1 256 ? 39.655 8.330 -57.796 1.00 97.31 256 GLN A O 1
ATOM 1941 N N . ALA A 1 257 ? 37.689 7.788 -56.883 1.00 97.06 257 ALA A N 1
ATOM 1942 C CA . ALA A 1 257 ? 37.288 6.915 -57.987 1.00 97.06 257 ALA A CA 1
ATOM 1943 C C . ALA A 1 257 ? 37.125 7.677 -59.316 1.00 97.06 257 ALA A C 1
ATOM 1945 O O . ALA A 1 257 ? 37.480 7.161 -60.380 1.00 97.06 257 ALA A O 1
ATOM 1946 N N . ARG A 1 258 ? 36.605 8.913 -59.276 1.00 97.75 258 ARG A N 1
ATOM 1947 C CA . ARG A 1 258 ? 36.496 9.781 -60.461 1.00 97.75 258 ARG A CA 1
ATOM 1948 C C . ARG A 1 258 ? 37.867 10.190 -60.980 1.00 97.75 258 ARG A C 1
ATOM 1950 O O . ARG A 1 258 ? 38.085 10.093 -62.185 1.00 97.75 258 ARG A O 1
ATOM 1957 N N . GLU A 1 259 ? 38.773 10.601 -60.099 1.00 97.06 259 GLU A N 1
ATOM 1958 C CA . GLU A 1 259 ? 40.147 10.961 -60.458 1.00 97.06 259 GLU A CA 1
ATOM 1959 C C . GLU A 1 259 ? 40.886 9.767 -61.075 1.00 97.06 259 GLU A C 1
ATOM 1961 O O . GLU A 1 259 ? 41.415 9.875 -62.181 1.00 97.06 259 GLU A O 1
ATOM 1966 N N . ALA A 1 260 ? 40.817 8.592 -60.442 1.00 96.56 260 ALA A N 1
ATOM 1967 C CA . ALA A 1 260 ? 41.401 7.364 -60.975 1.00 96.56 260 ALA A CA 1
ATOM 1968 C C . ALA A 1 260 ? 40.817 6.991 -62.350 1.00 96.56 260 ALA A C 1
ATOM 1970 O O . ALA A 1 260 ? 41.553 6.606 -63.259 1.00 96.56 260 ALA A O 1
ATOM 1971 N N . SER A 1 261 ? 39.500 7.147 -62.542 1.00 96.69 261 SER A N 1
ATOM 1972 C CA . SER A 1 261 ? 38.855 6.907 -63.839 1.00 96.69 261 SER A CA 1
ATOM 1973 C C . SER A 1 261 ? 39.305 7.906 -64.910 1.00 96.69 261 SER A C 1
ATOM 1975 O O . SER A 1 261 ? 39.540 7.508 -66.051 1.00 96.69 261 SER A O 1
ATOM 1977 N N . GLN A 1 262 ? 39.450 9.188 -64.565 1.00 96.81 262 GLN A N 1
ATOM 1978 C CA . GLN A 1 262 ? 39.960 10.213 -65.480 1.00 96.81 262 GLN A CA 1
ATOM 1979 C C . GLN A 1 262 ? 41.418 9.945 -65.862 1.00 96.81 262 GLN A C 1
ATOM 1981 O O . GLN A 1 262 ? 41.734 9.946 -67.050 1.00 96.81 262 GLN A O 1
ATOM 1986 N N . ALA A 1 263 ? 42.278 9.633 -64.890 1.00 96.00 263 ALA A N 1
ATOM 1987 C CA . ALA A 1 263 ? 43.667 9.261 -65.135 1.00 96.00 263 ALA A CA 1
ATOM 1988 C C . ALA A 1 263 ? 43.765 8.032 -66.054 1.00 96.00 263 ALA A C 1
ATOM 1990 O O . ALA A 1 263 ? 44.470 8.067 -67.059 1.00 96.00 263 ALA A O 1
ATOM 1991 N N . ALA A 1 264 ? 42.980 6.983 -65.785 1.00 95.75 264 ALA A N 1
ATOM 1992 C CA . ALA A 1 264 ? 42.937 5.789 -66.627 1.00 95.75 264 ALA A CA 1
ATOM 1993 C C . ALA A 1 264 ? 42.467 6.085 -68.065 1.00 95.75 264 ALA A C 1
ATOM 1995 O O . ALA A 1 264 ? 42.980 5.489 -69.014 1.00 95.75 264 ALA A O 1
ATOM 1996 N N . ARG A 1 265 ? 41.514 7.013 -68.253 1.00 96.38 265 ARG A N 1
ATOM 1997 C CA . ARG A 1 265 ? 41.083 7.462 -69.590 1.00 96.38 265 ARG A CA 1
ATOM 1998 C C . ARG A 1 265 ? 42.201 8.189 -70.326 1.00 96.38 265 ARG A C 1
ATOM 2000 O O . ARG A 1 265 ? 42.472 7.829 -71.465 1.00 96.38 265 ARG A O 1
ATOM 2007 N N . VAL A 1 266 ? 42.867 9.141 -69.671 1.00 96.88 266 VAL A N 1
ATOM 2008 C CA . VAL A 1 266 ? 43.996 9.884 -70.255 1.00 96.88 266 VAL A CA 1
ATOM 2009 C C . VAL A 1 266 ? 45.128 8.932 -70.645 1.00 96.88 266 VAL A C 1
ATOM 2011 O O . VAL A 1 266 ? 45.639 9.021 -71.757 1.00 96.88 266 VAL A O 1
ATOM 2014 N N . GLU A 1 267 ? 45.484 7.976 -69.786 1.00 95.69 267 GLU A N 1
ATOM 2015 C CA . GLU A 1 267 ? 46.492 6.956 -70.108 1.00 95.69 267 GLU A CA 1
ATOM 2016 C C . GLU A 1 267 ? 46.058 6.058 -71.272 1.00 95.69 267 GLU A C 1
ATOM 2018 O O . GLU A 1 267 ? 46.849 5.771 -72.169 1.00 95.69 267 GLU A O 1
ATOM 2023 N N . THR A 1 268 ? 44.781 5.668 -71.328 1.00 96.12 268 THR A N 1
ATOM 2024 C CA . THR A 1 268 ? 44.240 4.898 -72.459 1.00 96.12 268 THR A CA 1
ATOM 2025 C C . THR A 1 268 ? 44.290 5.699 -73.765 1.00 96.12 268 THR A C 1
ATOM 2027 O O . THR A 1 268 ? 44.627 5.146 -74.811 1.00 96.12 268 THR A O 1
ATOM 2030 N N . GLU A 1 269 ? 43.961 6.992 -73.737 1.00 95.81 269 GLU A N 1
ATOM 2031 C CA . GLU A 1 269 ? 44.039 7.885 -74.899 1.00 95.81 269 GLU A CA 1
ATOM 2032 C C . GLU A 1 269 ? 45.484 8.091 -75.360 1.00 95.81 269 GLU A C 1
ATOM 2034 O O . GLU A 1 269 ? 45.757 7.974 -76.554 1.00 95.81 269 GLU A O 1
ATOM 2039 N N . ARG A 1 270 ? 46.422 8.299 -74.427 1.00 95.81 270 ARG A N 1
ATOM 2040 C CA . ARG A 1 270 ? 47.864 8.362 -74.713 1.00 95.81 270 ARG A CA 1
ATOM 2041 C C . ARG A 1 270 ? 48.369 7.069 -75.343 1.00 95.81 270 ARG A C 1
ATOM 2043 O O . ARG A 1 270 ? 49.032 7.116 -76.373 1.00 95.81 270 ARG A O 1
ATOM 2050 N N . ALA A 1 271 ? 48.012 5.918 -74.775 1.00 94.75 271 ALA A N 1
ATOM 2051 C CA . ALA A 1 271 ? 48.381 4.618 -75.325 1.00 94.75 271 ALA A CA 1
ATOM 2052 C C . ALA A 1 271 ? 47.822 4.421 -76.744 1.00 94.75 271 ALA A C 1
ATOM 2054 O O . ALA A 1 271 ? 48.532 3.933 -77.619 1.00 94.75 271 ALA A O 1
ATOM 2055 N N . ARG A 1 272 ? 46.575 4.843 -77.008 1.00 95.94 272 ARG A N 1
ATOM 2056 C CA . ARG A 1 272 ? 45.994 4.821 -78.362 1.00 95.94 272 ARG A CA 1
ATOM 2057 C C . ARG A 1 272 ? 46.742 5.742 -79.322 1.00 95.94 272 ARG A C 1
ATOM 2059 O O . ARG A 1 272 ? 47.027 5.311 -80.432 1.00 95.94 272 ARG A O 1
ATOM 2066 N N . ALA A 1 273 ? 47.079 6.961 -78.903 1.00 94.88 273 ALA A N 1
ATOM 2067 C CA . ALA A 1 273 ? 47.834 7.904 -79.723 1.00 94.88 273 ALA A CA 1
ATOM 2068 C C . ALA A 1 273 ? 49.217 7.348 -80.097 1.00 94.88 273 ALA A C 1
ATOM 2070 O O . ALA A 1 273 ? 49.561 7.356 -81.272 1.00 94.88 273 ALA A O 1
ATOM 2071 N N . LEU A 1 274 ? 49.948 6.771 -79.135 1.00 95.50 274 LEU A N 1
ATOM 2072 C CA . LEU A 1 274 ? 51.236 6.109 -79.382 1.00 95.50 274 LEU A CA 1
ATOM 2073 C C . LEU A 1 274 ? 51.104 4.912 -80.337 1.00 95.50 274 LEU A C 1
ATOM 2075 O O . LEU A 1 274 ? 51.961 4.701 -81.189 1.00 95.50 274 LEU A O 1
ATOM 2079 N N . VAL A 1 275 ? 50.030 4.122 -80.221 1.00 95.50 275 VAL A N 1
ATOM 2080 C CA . VAL A 1 275 ? 49.764 3.010 -81.149 1.00 95.50 275 VAL A CA 1
ATOM 2081 C C . VAL A 1 275 ? 49.459 3.518 -82.559 1.00 95.50 275 VAL A C 1
ATOM 2083 O O . VAL A 1 275 ? 49.942 2.926 -83.522 1.00 95.50 275 VAL A O 1
ATOM 2086 N N . GLU A 1 276 ? 48.669 4.582 -82.705 1.00 94.88 276 GLU A N 1
ATOM 2087 C CA . GLU A 1 276 ? 48.380 5.188 -84.011 1.00 94.88 276 GLU A CA 1
ATOM 2088 C C . GLU A 1 276 ? 49.623 5.839 -84.632 1.00 94.88 276 GLU A C 1
ATOM 2090 O O . GLU A 1 276 ? 49.870 5.651 -85.821 1.00 94.88 276 GLU A O 1
ATOM 2095 N N . GLU A 1 277 ? 50.450 6.519 -83.837 1.00 94.00 277 GLU A N 1
ATOM 2096 C CA . GLU A 1 277 ? 51.746 7.056 -84.267 1.00 94.00 277 GLU A CA 1
ATOM 2097 C C . GLU A 1 277 ? 52.669 5.933 -84.753 1.00 94.00 277 GLU A C 1
ATOM 2099 O O . GLU A 1 277 ? 53.115 5.965 -85.898 1.00 94.00 277 GLU A O 1
ATOM 2104 N N . ALA A 1 278 ? 52.847 4.871 -83.960 1.00 93.75 278 ALA A N 1
ATOM 2105 C CA . ALA A 1 278 ? 53.639 3.706 -84.355 1.00 93.75 278 ALA A CA 1
ATOM 2106 C C . ALA A 1 278 ? 53.087 3.023 -85.621 1.00 93.75 278 ALA A C 1
ATOM 2108 O O . ALA A 1 278 ? 53.851 2.580 -86.479 1.00 93.75 278 ALA A O 1
ATOM 2109 N N . ARG A 1 279 ? 51.757 2.940 -85.785 1.00 95.06 279 ARG A N 1
ATOM 2110 C CA . ARG A 1 279 ? 51.129 2.443 -87.025 1.00 95.06 279 ARG A CA 1
ATOM 2111 C C . ARG A 1 279 ? 51.449 3.344 -88.215 1.00 95.06 279 ARG A C 1
ATOM 2113 O O . ARG A 1 279 ? 51.737 2.817 -89.290 1.00 95.06 279 ARG A O 1
ATOM 2120 N N . GLY A 1 280 ? 51.411 4.661 -88.025 1.00 94.19 280 GLY A N 1
ATOM 2121 C CA . GLY A 1 280 ? 51.788 5.659 -89.023 1.00 94.19 280 GLY A CA 1
ATOM 2122 C C . GLY A 1 280 ? 53.257 5.550 -89.431 1.00 94.19 280 GLY A C 1
ATOM 2123 O O . GLY A 1 280 ? 53.550 5.484 -90.622 1.00 94.19 280 GLY A O 1
ATOM 2124 N N . GLU A 1 281 ? 54.172 5.433 -88.467 1.00 93.44 281 GLU A N 1
ATOM 2125 C CA . GLU A 1 281 ? 55.603 5.217 -88.712 1.00 93.44 281 GLU A CA 1
ATOM 2126 C C . GLU A 1 281 ? 55.857 3.914 -89.475 1.00 93.44 281 GLU A C 1
ATOM 2128 O O . GLU A 1 281 ? 56.566 3.915 -90.481 1.00 93.44 281 GLU A O 1
ATOM 2133 N N . ILE A 1 282 ? 55.227 2.809 -89.055 1.00 93.31 282 ILE A N 1
ATOM 2134 C CA . ILE A 1 282 ? 55.320 1.518 -89.749 1.00 93.31 282 ILE A CA 1
ATOM 2135 C C . ILE A 1 282 ? 54.776 1.629 -91.179 1.00 93.31 282 ILE A C 1
ATOM 2137 O O . ILE A 1 282 ? 55.362 1.056 -92.098 1.00 93.31 282 ILE A O 1
ATOM 2141 N N . ALA A 1 283 ? 53.665 2.339 -91.396 1.00 93.94 283 ALA A N 1
ATOM 2142 C CA . ALA A 1 283 ? 53.103 2.550 -92.728 1.00 93.94 283 ALA A CA 1
ATOM 2143 C C . ALA A 1 283 ? 54.040 3.385 -93.616 1.00 93.94 283 ALA A C 1
ATOM 2145 O O . ALA A 1 283 ? 54.307 2.985 -94.748 1.00 93.94 283 ALA A O 1
ATOM 2146 N N . ALA A 1 284 ? 54.602 4.474 -93.088 1.00 92.56 284 ALA A N 1
ATOM 2147 C CA . ALA A 1 284 ? 55.556 5.323 -93.798 1.00 92.56 284 ALA A CA 1
ATOM 2148 C C . ALA A 1 284 ? 56.870 4.588 -94.111 1.00 92.56 284 ALA A C 1
ATOM 2150 O O . ALA A 1 284 ? 57.440 4.767 -95.185 1.00 92.56 284 ALA A O 1
ATOM 2151 N N . GLU A 1 285 ? 57.360 3.743 -93.199 1.00 92.69 285 GLU A N 1
ATOM 2152 C CA . GLU A 1 285 ? 58.529 2.893 -93.442 1.00 92.69 285 GLU A CA 1
ATOM 2153 C C . GLU A 1 285 ? 58.233 1.846 -94.520 1.00 92.69 285 GLU A C 1
ATOM 2155 O O . GLU A 1 285 ? 59.051 1.633 -95.410 1.00 92.69 285 GLU A O 1
ATOM 2160 N N . ARG A 1 286 ? 57.040 1.233 -94.503 1.00 93.25 286 ARG A N 1
ATOM 2161 C CA . ARG A 1 286 ? 56.601 0.307 -95.561 1.00 93.25 286 ARG A CA 1
ATOM 2162 C C . ARG A 1 286 ? 56.499 0.990 -96.920 1.00 93.25 286 ARG A C 1
ATOM 2164 O O . ARG A 1 286 ? 56.903 0.389 -97.910 1.00 93.25 286 ARG A O 1
ATOM 2171 N N . GLU A 1 287 ? 55.983 2.214 -96.981 1.00 93.06 287 GLU A N 1
ATOM 2172 C CA . GLU A 1 287 ? 55.904 2.996 -98.219 1.00 93.06 287 GLU A CA 1
ATOM 2173 C C . GLU A 1 287 ? 57.297 3.381 -98.730 1.00 93.06 287 GLU A C 1
ATOM 2175 O O . GLU A 1 287 ? 57.596 3.167 -99.904 1.00 93.06 287 GLU A O 1
ATOM 2180 N N . ARG A 1 288 ? 58.193 3.848 -97.846 1.00 93.19 288 ARG A N 1
ATOM 2181 C CA . ARG A 1 288 ? 59.599 4.114 -98.190 1.00 93.19 288 ARG A CA 1
ATOM 2182 C C . ARG A 1 288 ? 60.307 2.857 -98.688 1.00 93.19 288 ARG A C 1
ATOM 2184 O O . ARG A 1 288 ? 60.958 2.913 -99.728 1.00 93.19 288 ARG A O 1
ATOM 2191 N N . ALA A 1 289 ? 60.141 1.727 -98.004 1.00 91.69 289 ALA A N 1
ATOM 2192 C CA . ALA A 1 289 ? 60.699 0.446 -98.424 1.00 91.69 289 ALA A CA 1
ATOM 2193 C C . ALA A 1 289 ? 60.124 -0.011 -99.776 1.00 91.69 289 ALA A C 1
ATOM 2195 O O . ALA A 1 289 ? 60.873 -0.469 -100.634 1.00 91.69 289 ALA A O 1
ATOM 2196 N N . ALA A 1 290 ? 58.817 0.152 -100.010 1.00 92.50 290 ALA A N 1
ATOM 2197 C CA . ALA A 1 290 ? 58.194 -0.149 -101.298 1.00 92.50 290 ALA A CA 1
ATOM 2198 C C . ALA A 1 290 ? 58.737 0.751 -102.421 1.00 92.50 290 ALA A C 1
ATOM 2200 O O . ALA A 1 290 ? 59.076 0.248 -103.491 1.00 92.50 290 ALA A O 1
ATOM 2201 N N . GLY A 1 291 ? 58.894 2.052 -102.160 1.00 91.50 291 GLY A N 1
ATOM 2202 C CA . GLY A 1 291 ? 59.505 3.005 -103.087 1.00 91.50 291 GLY A CA 1
ATOM 2203 C C . GLY A 1 291 ? 60.967 2.675 -103.397 1.00 91.50 291 GLY A C 1
ATOM 2204 O O . GLY A 1 291 ? 61.356 2.678 -104.560 1.00 91.50 291 GLY A O 1
ATOM 2205 N N . GLN A 1 292 ? 61.762 2.303 -102.387 1.00 91.00 292 GLN A N 1
ATOM 2206 C CA . GLN A 1 292 ? 63.138 1.825 -102.574 1.00 91.00 292 GLN A CA 1
ATOM 2207 C C . GLN A 1 292 ? 63.187 0.550 -103.420 1.00 91.00 292 GLN A C 1
ATOM 2209 O O . GLN A 1 292 ? 64.022 0.445 -104.314 1.00 91.00 292 GLN A O 1
ATOM 2214 N N . VAL A 1 293 ? 62.291 -0.412 -103.176 1.00 91.88 293 VAL A N 1
ATOM 2215 C CA . VAL A 1 293 ? 62.197 -1.639 -103.982 1.00 91.88 293 VAL A CA 1
ATOM 2216 C C . VAL A 1 293 ? 61.849 -1.316 -105.436 1.00 91.88 293 VAL A C 1
ATOM 2218 O O . VAL A 1 293 ? 62.448 -1.894 -106.342 1.00 91.88 293 VAL A O 1
ATOM 2221 N N . GLU A 1 294 ? 60.924 -0.389 -105.677 1.00 91.69 294 GLU A N 1
ATOM 2222 C CA . GLU A 1 294 ? 60.533 0.016 -107.030 1.00 91.69 294 GLU A CA 1
ATOM 2223 C C . GLU A 1 294 ? 61.638 0.796 -107.753 1.00 91.69 294 GLU A C 1
ATOM 2225 O O . GLU A 1 294 ? 61.899 0.567 -108.936 1.00 91.69 294 GLU A O 1
ATOM 2230 N N . GLN A 1 295 ? 62.362 1.653 -107.031 1.00 89.69 295 GLN A N 1
ATOM 2231 C CA . GLN A 1 295 ? 63.540 2.333 -107.555 1.00 89.69 295 GLN A CA 1
ATOM 2232 C C . GLN A 1 295 ? 64.641 1.330 -107.913 1.00 89.69 295 GLN A C 1
ATOM 2234 O O . GLN A 1 295 ? 65.143 1.367 -109.028 1.00 89.69 295 GLN A O 1
ATOM 2239 N N . ILE A 1 296 ? 64.941 0.364 -107.036 1.00 89.50 296 ILE A N 1
ATOM 2240 C CA . ILE A 1 296 ? 65.899 -0.715 -107.323 1.00 89.50 296 ILE A CA 1
ATOM 2241 C C . ILE A 1 296 ? 65.467 -1.521 -108.555 1.00 89.50 296 ILE A C 1
ATOM 2243 O O . ILE A 1 296 ? 66.316 -1.896 -109.362 1.00 89.50 296 ILE A O 1
ATOM 2247 N N . ARG A 1 297 ? 64.167 -1.797 -108.732 1.00 90.88 297 ARG A N 1
ATOM 2248 C CA . ARG A 1 297 ? 63.656 -2.461 -109.944 1.00 90.88 297 ARG A CA 1
ATOM 2249 C C . ARG A 1 297 ? 63.884 -1.618 -111.190 1.00 90.88 297 ARG A C 1
ATOM 2251 O O . ARG A 1 297 ? 64.417 -2.146 -112.161 1.00 90.88 297 ARG A O 1
ATOM 2258 N N . THR A 1 298 ? 63.542 -0.334 -111.136 1.00 90.88 298 THR A N 1
ATOM 2259 C CA . THR A 1 298 ? 63.736 0.611 -112.244 1.00 90.88 298 THR A CA 1
ATOM 2260 C C . THR A 1 298 ? 65.216 0.737 -112.598 1.00 90.88 298 THR A C 1
ATOM 2262 O O . THR A 1 298 ? 65.584 0.602 -113.762 1.00 90.88 298 THR A O 1
ATOM 2265 N N . ASP A 1 299 ? 66.086 0.910 -111.604 1.00 88.31 299 ASP A N 1
ATOM 2266 C CA . ASP A 1 299 ? 67.538 0.973 -111.775 1.00 88.31 299 ASP A CA 1
ATOM 2267 C C . ASP A 1 299 ? 68.073 -0.344 -112.355 1.00 88.31 299 ASP A C 1
ATOM 2269 O O . ASP A 1 299 ? 68.900 -0.334 -113.265 1.00 88.31 299 ASP A O 1
ATOM 2273 N N . ALA A 1 300 ? 67.566 -1.494 -111.897 1.00 87.75 300 ALA A N 1
ATOM 2274 C CA . ALA A 1 300 ? 67.930 -2.801 -112.437 1.00 87.75 300 ALA A CA 1
ATOM 2275 C C . ALA A 1 300 ? 67.438 -3.008 -113.882 1.00 87.75 300 ALA A C 1
ATOM 2277 O O . ALA A 1 300 ? 68.108 -3.680 -114.667 1.00 87.75 300 ALA A O 1
ATOM 2278 N N . GLU A 1 301 ? 66.280 -2.471 -114.260 1.00 88.50 301 GLU A N 1
ATOM 2279 C CA . GLU A 1 301 ? 65.782 -2.469 -115.641 1.00 88.50 301 GLU A CA 1
ATOM 2280 C C . GLU A 1 301 ? 66.604 -1.539 -116.536 1.00 88.50 301 GLU A C 1
ATOM 2282 O O . GLU A 1 301 ? 67.016 -1.941 -117.623 1.00 88.50 301 GLU A O 1
ATOM 2287 N N . GLN A 1 302 ? 66.927 -0.334 -116.067 1.00 87.06 302 GLN A N 1
ATOM 2288 C CA . GLN A 1 302 ? 67.792 0.602 -116.782 1.00 87.06 302 GLN A CA 1
ATOM 2289 C C . GLN A 1 302 ? 69.208 0.054 -116.950 1.00 87.06 302 GLN A C 1
ATOM 2291 O O . GLN A 1 302 ? 69.776 0.168 -118.036 1.00 87.06 302 GLN A O 1
ATOM 2296 N N . ALA A 1 303 ? 69.766 -0.575 -115.912 1.00 85.12 303 ALA A N 1
ATOM 2297 C CA . ALA A 1 303 ? 71.055 -1.252 -115.974 1.00 85.12 303 ALA A CA 1
ATOM 2298 C C . ALA A 1 303 ? 71.020 -2.402 -116.986 1.00 85.12 303 ALA A C 1
ATOM 2300 O O . ALA A 1 303 ? 71.929 -2.513 -117.804 1.00 85.12 303 ALA A O 1
ATOM 2301 N N . ARG A 1 304 ? 69.947 -3.207 -117.004 1.00 85.75 304 ARG A N 1
ATOM 2302 C CA . ARG A 1 304 ? 69.740 -4.244 -118.027 1.00 85.75 304 ARG A CA 1
ATOM 2303 C C . ARG A 1 304 ? 69.673 -3.657 -119.436 1.00 85.75 304 ARG A C 1
ATOM 2305 O O . ARG A 1 304 ? 70.424 -4.101 -120.296 1.00 85.75 304 ARG A O 1
ATOM 2312 N N . ALA A 1 305 ? 68.881 -2.611 -119.659 1.00 86.00 305 ALA A N 1
ATOM 2313 C CA . ALA A 1 305 ? 68.793 -1.937 -120.955 1.00 86.00 305 ALA A CA 1
ATOM 2314 C C . ALA A 1 305 ? 70.125 -1.279 -121.371 1.00 86.00 305 ALA A C 1
ATOM 2316 O O . ALA A 1 305 ? 70.470 -1.248 -122.550 1.00 86.00 305 ALA A O 1
ATOM 2317 N N . ALA A 1 306 ? 70.898 -0.744 -120.422 1.00 82.88 306 ALA A N 1
ATOM 2318 C CA . ALA A 1 306 ? 72.232 -0.206 -120.675 1.00 82.88 306 ALA A CA 1
ATOM 2319 C C . ALA A 1 306 ? 73.226 -1.310 -121.059 1.00 82.88 306 ALA A C 1
ATOM 2321 O O . ALA A 1 306 ? 73.976 -1.127 -122.013 1.00 82.88 306 ALA A O 1
ATOM 2322 N N . ILE A 1 307 ? 73.188 -2.456 -120.373 1.00 83.94 307 ILE A N 1
ATOM 2323 C CA . ILE A 1 307 ? 73.972 -3.649 -120.718 1.00 83.94 307 ILE A CA 1
ATOM 2324 C C . ILE A 1 307 ? 73.592 -4.152 -122.118 1.00 83.94 307 ILE A C 1
ATOM 2326 O O . ILE A 1 307 ? 74.476 -4.408 -122.931 1.00 83.94 307 ILE A O 1
ATOM 2330 N N . GLU A 1 308 ? 72.300 -4.234 -122.445 1.00 85.50 308 GLU A N 1
ATOM 2331 C CA . GLU A 1 308 ? 71.826 -4.626 -123.779 1.00 85.50 308 GLU A CA 1
ATOM 2332 C C . GLU A 1 308 ? 72.286 -3.651 -124.871 1.00 85.50 308 GLU A C 1
ATOM 2334 O O . GLU A 1 308 ? 72.785 -4.088 -125.910 1.00 85.50 308 GLU A O 1
ATOM 2339 N N . ARG A 1 309 ? 72.191 -2.335 -124.633 1.00 84.31 309 ARG A N 1
ATOM 2340 C CA . ARG A 1 309 ? 72.719 -1.311 -125.550 1.00 84.31 309 ARG A CA 1
ATOM 2341 C C . ARG A 1 309 ? 74.227 -1.432 -125.731 1.00 84.31 309 ARG A C 1
ATOM 2343 O O . ARG A 1 309 ? 74.686 -1.442 -126.867 1.00 84.31 309 ARG A O 1
ATOM 2350 N N . ALA A 1 310 ? 74.982 -1.593 -124.646 1.00 79.62 310 ALA A N 1
ATOM 2351 C CA . ALA A 1 310 ? 76.426 -1.783 -124.708 1.00 79.62 310 ALA A CA 1
ATOM 2352 C C . ALA A 1 310 ? 76.789 -3.044 -125.508 1.00 79.62 310 ALA A C 1
ATOM 2354 O O . ALA A 1 310 ? 77.681 -2.999 -126.351 1.00 79.62 310 ALA A O 1
ATOM 2355 N N . HIS A 1 311 ? 76.062 -4.152 -125.322 1.00 80.75 311 HIS A N 1
ATOM 2356 C CA . HIS A 1 311 ? 76.240 -5.358 -126.133 1.00 80.75 311 HIS A CA 1
ATOM 2357 C C . HIS A 1 311 ? 75.895 -5.135 -127.611 1.00 80.75 311 HIS A C 1
ATOM 2359 O O . HIS A 1 311 ? 76.613 -5.633 -128.480 1.00 80.75 311 HIS A O 1
ATOM 2365 N N . ALA A 1 312 ? 74.838 -4.379 -127.921 1.00 79.12 312 ALA A N 1
ATOM 2366 C CA . ALA A 1 312 ? 74.469 -4.043 -129.295 1.00 79.12 312 ALA A CA 1
ATOM 2367 C C . ALA A 1 312 ? 75.528 -3.159 -129.977 1.00 79.12 312 ALA A C 1
ATOM 2369 O O . ALA A 1 312 ? 75.948 -3.463 -131.095 1.00 79.12 312 ALA A O 1
ATOM 2370 N N . GLU A 1 313 ? 76.017 -2.126 -129.286 1.00 78.62 313 GLU A N 1
ATOM 2371 C CA . GLU A 1 313 ? 77.106 -1.253 -129.741 1.00 78.62 313 GLU A CA 1
ATOM 2372 C C . GLU A 1 313 ? 78.406 -2.037 -129.933 1.00 78.62 313 GLU A C 1
ATOM 2374 O O . GLU A 1 313 ? 79.079 -1.885 -130.952 1.00 78.62 313 GLU A O 1
ATOM 2379 N N . GLN A 1 314 ? 78.738 -2.938 -129.004 1.00 76.81 314 GLN A N 1
ATOM 2380 C CA . GLN A 1 314 ? 79.913 -3.800 -129.102 1.00 76.81 314 GLN A CA 1
ATOM 2381 C C . GLN A 1 314 ? 79.798 -4.773 -130.287 1.00 76.81 314 GLN A C 1
ATOM 2383 O O . GLN A 1 314 ? 80.769 -4.970 -131.019 1.00 76.81 314 GLN A O 1
ATOM 2388 N N . ALA A 1 315 ? 78.610 -5.332 -130.541 1.00 77.19 315 ALA A N 1
ATOM 2389 C CA . ALA A 1 315 ? 78.343 -6.178 -131.704 1.00 77.19 315 ALA A CA 1
ATOM 2390 C C . ALA A 1 315 ? 78.385 -5.392 -133.027 1.00 77.19 315 ALA A C 1
ATOM 2392 O O . ALA A 1 315 ? 78.796 -5.922 -134.062 1.00 77.19 315 ALA A O 1
ATOM 2393 N N . GLU A 1 316 ? 77.961 -4.130 -133.035 1.00 76.81 316 GLU A N 1
ATOM 2394 C CA . GLU A 1 316 ? 78.066 -3.260 -134.207 1.00 76.81 316 GLU A CA 1
ATOM 2395 C C . GLU A 1 316 ? 79.514 -2.821 -134.465 1.00 76.81 316 GLU A C 1
ATOM 2397 O O . GLU A 1 316 ? 79.983 -2.897 -135.600 1.00 76.81 316 GLU A O 1
ATOM 2402 N N . ALA A 1 317 ? 80.264 -2.464 -133.422 1.00 72.50 317 ALA A N 1
ATOM 2403 C CA . ALA A 1 317 ? 81.692 -2.176 -133.506 1.00 72.50 317 ALA A CA 1
ATOM 2404 C C . ALA A 1 317 ? 82.487 -3.394 -134.007 1.00 72.50 317 ALA A C 1
ATOM 2406 O O . ALA A 1 317 ? 83.347 -3.244 -134.879 1.00 72.50 317 ALA A O 1
ATOM 2407 N N . ALA A 1 318 ? 82.152 -4.601 -133.533 1.00 74.38 318 ALA A N 1
ATOM 2408 C CA . ALA A 1 318 ? 82.715 -5.861 -134.022 1.00 74.38 318 ALA A CA 1
ATOM 2409 C C . ALA A 1 318 ? 82.390 -6.102 -135.508 1.00 74.38 318 ALA A C 1
ATOM 2411 O O . ALA A 1 318 ? 83.257 -6.501 -136.283 1.00 74.38 318 ALA A O 1
ATOM 2412 N N . ARG A 1 319 ? 81.161 -5.796 -135.947 1.00 78.50 319 ARG A N 1
ATOM 2413 C CA . ARG A 1 319 ? 80.777 -5.875 -137.368 1.00 78.50 319 ARG A CA 1
ATOM 2414 C C . ARG A 1 319 ? 81.529 -4.864 -138.233 1.00 78.50 319 ARG A C 1
ATOM 2416 O O . ARG A 1 319 ? 81.994 -5.228 -139.310 1.00 78.50 319 ARG A O 1
ATOM 2423 N N . ARG A 1 320 ? 81.698 -3.623 -137.767 1.00 77.88 320 ARG A N 1
ATOM 2424 C CA . ARG A 1 320 ? 82.462 -2.580 -138.477 1.00 77.88 320 ARG A CA 1
ATOM 2425 C C . ARG A 1 320 ? 83.943 -2.935 -138.593 1.00 77.88 320 ARG A C 1
ATOM 2427 O O . ARG A 1 320 ? 84.520 -2.771 -139.663 1.00 77.88 320 ARG A O 1
ATOM 2434 N N . THR A 1 321 ? 84.548 -3.467 -137.532 1.00 73.06 321 THR A N 1
ATOM 2435 C CA . THR A 1 321 ? 85.942 -3.944 -137.576 1.00 73.06 321 THR A CA 1
ATOM 2436 C C . THR A 1 321 ? 86.102 -5.152 -138.496 1.00 73.06 321 THR A C 1
ATOM 2438 O O . THR A 1 321 ? 87.033 -5.172 -139.297 1.00 73.06 321 THR A O 1
ATOM 2441 N N . ALA A 1 322 ? 85.172 -6.111 -138.474 1.00 74.75 322 ALA A N 1
ATOM 2442 C CA . ALA A 1 322 ? 85.176 -7.232 -139.414 1.00 74.75 322 ALA A CA 1
ATOM 2443 C C . ALA A 1 322 ? 85.035 -6.773 -140.881 1.00 74.75 322 ALA A C 1
ATOM 2445 O O . ALA A 1 322 ? 85.753 -7.265 -141.751 1.00 74.75 322 ALA A O 1
ATOM 2446 N N . ALA A 1 323 ? 84.161 -5.797 -141.157 1.00 72.44 323 ALA A N 1
ATOM 2447 C CA . ALA A 1 323 ? 83.998 -5.216 -142.490 1.00 72.44 323 ALA A CA 1
ATOM 2448 C C . ALA A 1 323 ? 85.266 -4.483 -142.962 1.00 72.44 323 ALA A C 1
ATOM 2450 O O . ALA A 1 323 ? 85.725 -4.725 -144.077 1.00 72.44 323 ALA A O 1
ATOM 2451 N N . ALA A 1 324 ? 85.883 -3.670 -142.098 1.00 71.38 324 ALA A N 1
ATOM 2452 C CA . ALA A 1 324 ? 87.129 -2.965 -142.403 1.00 71.38 324 ALA A CA 1
ATOM 2453 C C . ALA A 1 324 ? 88.297 -3.929 -142.683 1.00 71.38 324 ALA A C 1
ATOM 2455 O O . ALA A 1 324 ? 89.089 -3.694 -143.594 1.00 71.38 324 ALA A O 1
ATOM 2456 N N . LEU A 1 325 ? 88.388 -5.044 -141.949 1.00 74.69 325 LEU A N 1
ATOM 2457 C CA . LEU A 1 325 ? 89.385 -6.089 -142.209 1.00 74.69 325 LEU A CA 1
ATOM 2458 C C . LEU A 1 325 ? 89.136 -6.800 -143.548 1.00 74.69 325 LEU A C 1
ATOM 2460 O O . LEU A 1 325 ? 90.085 -7.054 -144.288 1.00 74.69 325 LEU A O 1
ATOM 2464 N N . ALA A 1 326 ? 87.876 -7.078 -143.895 1.00 71.81 326 ALA A N 1
ATOM 2465 C CA . ALA A 1 326 ? 87.521 -7.680 -145.180 1.00 71.81 326 ALA A CA 1
ATOM 2466 C C . ALA A 1 326 ? 87.790 -6.740 -146.370 1.00 71.81 326 ALA A C 1
ATOM 2468 O O . ALA A 1 326 ? 88.147 -7.196 -147.455 1.00 71.81 326 ALA A O 1
ATOM 2469 N N . GLU A 1 327 ? 87.624 -5.432 -146.186 1.00 69.88 327 GLU A N 1
ATOM 2470 C CA . GLU A 1 327 ? 87.915 -4.415 -147.199 1.00 69.88 327 GLU A CA 1
ATOM 2471 C C . GLU A 1 327 ? 89.429 -4.201 -147.364 1.00 69.88 327 GLU A C 1
ATOM 2473 O O . GLU A 1 327 ? 89.933 -4.147 -148.487 1.00 69.88 327 GLU A O 1
ATOM 2478 N N . ALA A 1 328 ? 90.184 -4.210 -146.260 1.00 67.75 328 ALA A N 1
ATOM 2479 C CA . ALA A 1 328 ? 91.645 -4.196 -146.284 1.00 67.75 328 ALA A CA 1
ATOM 2480 C C . ALA A 1 328 ? 92.236 -5.444 -146.965 1.00 67.75 328 ALA A C 1
ATOM 2482 O O . ALA A 1 328 ? 93.212 -5.323 -147.707 1.00 67.75 328 ALA A O 1
ATOM 2483 N N . ALA A 1 329 ? 91.633 -6.622 -146.762 1.00 69.69 329 ALA A N 1
ATOM 2484 C CA . ALA A 1 329 ? 92.031 -7.857 -147.439 1.00 69.69 329 ALA A CA 1
ATOM 2485 C C . ALA A 1 329 ? 91.829 -7.765 -148.963 1.00 69.69 329 ALA A C 1
ATOM 2487 O O . ALA A 1 329 ? 92.759 -8.040 -149.717 1.00 69.69 329 ALA A O 1
ATOM 2488 N N . ARG A 1 330 ? 90.669 -7.267 -149.419 1.00 73.88 330 ARG A N 1
ATOM 2489 C CA . ARG A 1 330 ? 90.401 -7.035 -150.853 1.00 73.88 330 ARG A CA 1
ATOM 2490 C C . ARG A 1 330 ? 91.334 -5.989 -151.469 1.00 73.88 330 ARG A C 1
ATOM 2492 O O . ARG A 1 330 ? 91.779 -6.141 -152.601 1.00 73.88 330 ARG A O 1
ATOM 2499 N N . ALA A 1 331 ? 91.671 -4.933 -150.726 1.00 68.75 331 ALA A N 1
ATOM 2500 C CA . ALA A 1 331 ? 92.622 -3.918 -151.178 1.00 68.75 331 ALA A CA 1
ATOM 2501 C C . ALA A 1 331 ? 94.063 -4.457 -151.285 1.00 68.75 331 ALA A C 1
ATOM 2503 O O . ALA A 1 331 ? 94.826 -4.005 -152.139 1.00 68.75 331 ALA A O 1
ATOM 2504 N N . GLN A 1 332 ? 94.446 -5.410 -150.431 1.00 68.81 332 GLN A N 1
ATOM 2505 C CA . GLN A 1 332 ? 95.714 -6.142 -150.530 1.00 68.81 332 GLN A CA 1
ATOM 2506 C C . GLN A 1 332 ? 95.752 -7.019 -151.787 1.00 68.81 332 GLN A C 1
ATOM 2508 O O . GLN A 1 332 ? 96.724 -6.963 -152.536 1.00 68.81 332 GLN A O 1
ATOM 2513 N N . GLU A 1 333 ? 94.668 -7.745 -152.057 1.00 68.81 333 GLU A N 1
ATOM 2514 C CA . GLU A 1 333 ? 94.525 -8.616 -153.228 1.00 68.81 333 GLU A CA 1
ATOM 2515 C C . GLU A 1 333 ? 94.608 -7.816 -154.541 1.00 68.81 333 GLU A C 1
ATOM 2517 O O . GLU A 1 333 ? 95.446 -8.106 -155.392 1.00 68.81 333 GLU A O 1
ATOM 2522 N N . HIS A 1 334 ? 93.888 -6.694 -154.644 1.00 69.50 334 HIS A N 1
ATOM 2523 C CA . HIS A 1 334 ? 93.988 -5.795 -155.801 1.00 69.50 334 HIS A CA 1
ATOM 2524 C C . HIS A 1 334 ? 95.369 -5.146 -155.977 1.00 69.50 334 HIS A C 1
ATOM 2526 O O . HIS A 1 334 ? 95.797 -4.896 -157.105 1.00 69.50 334 HIS A O 1
ATOM 2532 N N . ARG A 1 335 ? 96.100 -4.859 -154.890 1.00 70.12 335 ARG A N 1
ATOM 2533 C CA . ARG A 1 335 ? 97.486 -4.365 -154.992 1.00 70.12 335 ARG A CA 1
ATOM 2534 C C . ARG A 1 335 ? 98.441 -5.449 -155.483 1.00 70.12 335 ARG A C 1
ATOM 2536 O O . ARG A 1 335 ? 99.367 -5.119 -156.220 1.00 70.12 335 ARG A O 1
ATOM 2543 N N . ALA A 1 336 ? 98.222 -6.707 -155.100 1.00 67.81 336 ALA A N 1
ATOM 2544 C CA . ALA A 1 336 ? 98.999 -7.837 -155.600 1.00 67.81 336 ALA A CA 1
ATOM 2545 C C . ALA A 1 336 ? 98.747 -8.059 -157.103 1.00 67.81 336 ALA A C 1
ATOM 2547 O O . ALA A 1 336 ? 99.701 -8.149 -157.874 1.00 67.81 336 ALA A O 1
ATOM 2548 N N . GLU A 1 337 ? 97.486 -8.011 -157.540 1.00 68.62 337 GLU A N 1
ATOM 2549 C CA . GLU A 1 337 ? 97.111 -8.090 -158.960 1.00 68.62 337 GLU A CA 1
ATOM 2550 C C . GLU A 1 337 ? 97.693 -6.929 -159.786 1.00 68.62 337 GLU A C 1
ATOM 2552 O O . GLU A 1 337 ? 98.227 -7.136 -160.878 1.00 68.62 337 GLU A O 1
ATOM 2557 N N . ALA A 1 338 ? 97.653 -5.700 -159.257 1.00 64.88 338 ALA A N 1
ATOM 2558 C CA . ALA A 1 338 ? 98.243 -4.530 -159.908 1.00 64.88 338 ALA A CA 1
ATOM 2559 C C . ALA A 1 338 ? 99.778 -4.619 -160.006 1.00 64.88 338 ALA A C 1
ATOM 2561 O O . ALA A 1 338 ? 100.360 -4.171 -160.997 1.00 64.88 338 ALA A O 1
ATOM 2562 N N . ALA A 1 339 ? 100.440 -5.219 -159.011 1.00 68.62 339 ALA A N 1
ATOM 2563 C CA . ALA A 1 339 ? 101.881 -5.450 -159.037 1.00 68.62 339 ALA A CA 1
ATOM 2564 C C . ALA A 1 339 ? 102.278 -6.495 -160.097 1.00 68.62 339 ALA A C 1
ATOM 2566 O O . ALA A 1 339 ? 103.250 -6.279 -160.824 1.00 68.62 339 ALA A O 1
ATOM 2567 N N . ASP A 1 340 ? 101.505 -7.573 -160.259 1.00 68.56 340 ASP A N 1
ATOM 2568 C CA . ASP A 1 340 ? 101.739 -8.575 -161.311 1.00 68.56 340 ASP A CA 1
ATOM 2569 C C . ASP A 1 340 ? 101.432 -8.033 -162.723 1.00 68.56 340 ASP A C 1
ATOM 2571 O O . ASP A 1 340 ? 102.166 -8.306 -163.683 1.00 68.56 340 ASP A O 1
ATOM 2575 N N . ALA A 1 341 ? 100.418 -7.174 -162.866 1.00 66.31 341 ALA A N 1
ATOM 2576 C CA . ALA A 1 341 ? 100.140 -6.457 -164.114 1.00 66.31 341 ALA A CA 1
ATOM 2577 C C . ALA A 1 341 ? 101.262 -5.461 -164.485 1.00 66.31 341 ALA A C 1
ATOM 2579 O O . ALA A 1 341 ? 101.656 -5.358 -165.651 1.00 66.31 341 ALA A O 1
ATOM 2580 N N . ALA A 1 342 ? 101.834 -4.759 -163.503 1.00 65.81 342 ALA A N 1
ATOM 2581 C CA . ALA A 1 342 ? 102.980 -3.874 -163.719 1.00 65.81 342 ALA A CA 1
ATOM 2582 C C . ALA A 1 342 ? 104.242 -4.663 -164.107 1.00 65.81 342 ALA A C 1
ATOM 2584 O O . ALA A 1 342 ? 104.962 -4.275 -165.030 1.00 65.81 342 ALA A O 1
ATOM 2585 N N . ARG A 1 343 ? 104.480 -5.816 -163.467 1.00 71.44 343 ARG A N 1
ATOM 2586 C CA . ARG A 1 343 ? 105.637 -6.677 -163.750 1.00 71.44 343 ARG A CA 1
ATOM 2587 C C . ARG A 1 343 ? 105.592 -7.273 -165.159 1.00 71.44 343 ARG A C 1
ATOM 2589 O O . ARG A 1 343 ? 106.587 -7.223 -165.876 1.00 71.44 343 ARG A O 1
ATOM 2596 N N . SER A 1 344 ? 104.425 -7.747 -165.592 1.00 70.38 344 SER A N 1
ATOM 2597 C CA . SER A 1 344 ? 104.205 -8.269 -166.952 1.00 70.38 344 SER A CA 1
ATOM 2598 C C . SER A 1 344 ? 104.246 -7.191 -168.047 1.00 70.38 344 SER A C 1
ATOM 2600 O O . SER A 1 344 ? 104.468 -7.494 -169.222 1.00 70.38 344 SER A O 1
ATOM 2602 N N . THR A 1 345 ? 104.040 -5.921 -167.692 1.00 69.94 345 THR A N 1
ATOM 2603 C CA . THR A 1 345 ? 104.201 -4.781 -168.610 1.00 69.94 345 THR A CA 1
ATOM 2604 C C . THR A 1 345 ? 105.677 -4.405 -168.761 1.00 69.94 345 THR A C 1
ATOM 2606 O O . THR A 1 345 ? 106.166 -4.319 -169.884 1.00 69.94 345 THR A O 1
ATOM 2609 N N . LEU A 1 346 ? 106.424 -4.336 -167.655 1.00 70.38 346 LEU A N 1
ATOM 2610 C CA . LEU A 1 346 ? 107.875 -4.104 -167.667 1.00 70.38 346 LEU A CA 1
ATOM 2611 C C . LEU A 1 346 ? 108.662 -5.233 -168.355 1.00 70.38 346 LEU A C 1
ATOM 2613 O O . LEU A 1 346 ? 109.649 -4.971 -169.040 1.00 70.38 346 LEU A O 1
ATOM 2617 N N . GLU A 1 347 ? 108.229 -6.492 -168.222 1.00 70.00 347 GLU A N 1
ATOM 2618 C CA . GLU A 1 347 ? 108.835 -7.621 -168.946 1.00 70.00 347 GLU A CA 1
ATOM 2619 C C . GLU A 1 347 ? 108.627 -7.515 -170.466 1.00 70.00 347 GLU A C 1
ATOM 2621 O O . GLU A 1 347 ? 109.545 -7.827 -171.229 1.00 70.00 347 GLU A O 1
ATOM 2626 N N . ARG A 1 348 ? 107.468 -7.013 -170.920 1.00 67.50 348 ARG A N 1
ATOM 2627 C CA . ARG A 1 348 ? 107.212 -6.740 -172.345 1.00 67.50 348 ARG A CA 1
ATOM 2628 C C . ARG A 1 348 ? 108.099 -5.612 -172.873 1.00 67.50 348 ARG A C 1
ATOM 2630 O O . ARG A 1 348 ? 108.737 -5.798 -173.907 1.00 67.50 348 ARG A O 1
ATOM 2637 N N . GLU A 1 349 ? 108.226 -4.512 -172.133 1.00 66.88 349 GLU A N 1
ATOM 2638 C CA . GLU A 1 349 ? 109.094 -3.383 -172.503 1.00 66.88 349 GLU A CA 1
ATOM 2639 C C . GLU A 1 349 ? 110.579 -3.788 -172.567 1.00 66.88 349 GLU A C 1
ATOM 2641 O O . GLU A 1 349 ? 111.305 -3.396 -173.480 1.00 66.88 349 GLU A O 1
ATOM 2646 N N . LEU A 1 350 ? 111.044 -4.659 -171.663 1.00 68.94 350 LEU A N 1
ATOM 2647 C CA . LEU A 1 350 ? 112.415 -5.187 -171.692 1.00 68.94 350 LEU A CA 1
ATOM 2648 C C . LEU A 1 350 ? 112.698 -6.079 -172.911 1.00 68.94 350 LEU A C 1
ATOM 2650 O O . LEU A 1 350 ? 113.826 -6.091 -173.416 1.00 68.94 350 LEU A O 1
ATOM 2654 N N . ILE A 1 351 ? 111.703 -6.832 -173.384 1.00 69.75 351 ILE A N 1
ATOM 2655 C CA . ILE A 1 351 ? 111.807 -7.634 -174.613 1.00 69.75 351 ILE A CA 1
ATOM 2656 C C . ILE A 1 351 ? 111.867 -6.713 -175.839 1.00 69.75 351 ILE A C 1
ATOM 2658 O O . ILE A 1 351 ? 112.681 -6.940 -176.738 1.00 69.75 351 ILE A O 1
ATOM 2662 N N . GLU A 1 352 ? 111.071 -5.646 -175.847 1.00 63.88 352 GLU A N 1
ATOM 2663 C CA . GLU A 1 352 ? 110.983 -4.682 -176.946 1.00 63.88 352 GLU A CA 1
ATOM 2664 C C . GLU A 1 352 ? 112.272 -3.850 -177.086 1.00 63.88 352 GLU A C 1
ATOM 2666 O O . GLU A 1 352 ? 112.856 -3.780 -178.171 1.00 63.88 352 GLU A O 1
ATOM 2671 N N . VAL A 1 353 ? 112.829 -3.369 -175.969 1.00 65.88 353 VAL A N 1
ATOM 2672 C CA . VAL A 1 353 ? 114.114 -2.645 -175.936 1.00 65.88 353 VAL A CA 1
ATOM 2673 C C . VAL A 1 353 ? 115.290 -3.553 -176.322 1.00 65.88 353 VAL A C 1
ATOM 2675 O O . VAL A 1 353 ? 116.222 -3.127 -177.014 1.00 65.88 353 VAL A O 1
ATOM 2678 N N . ARG A 1 354 ? 115.266 -4.840 -175.941 1.00 67.44 354 ARG A N 1
ATOM 2679 C CA . ARG A 1 354 ? 116.283 -5.814 -176.390 1.00 67.44 354 ARG A CA 1
ATOM 2680 C C . ARG A 1 354 ? 116.186 -6.095 -177.891 1.00 67.44 354 ARG A C 1
ATOM 2682 O O . ARG A 1 354 ? 117.225 -6.270 -178.535 1.00 67.44 354 ARG A O 1
ATOM 2689 N N . ALA A 1 355 ? 114.981 -6.094 -178.459 1.00 61.25 355 ALA A N 1
ATOM 2690 C CA . ALA A 1 355 ? 114.772 -6.221 -179.898 1.00 61.25 355 ALA A CA 1
ATOM 2691 C C . ALA A 1 355 ? 115.245 -4.968 -180.666 1.00 61.25 355 ALA A C 1
ATOM 2693 O O . ALA A 1 355 ? 115.861 -5.101 -181.729 1.00 61.25 355 ALA A O 1
ATOM 2694 N N . GLU A 1 356 ? 115.052 -3.764 -180.118 1.00 60.22 356 GLU A N 1
ATOM 2695 C CA . GLU A 1 356 ? 115.581 -2.514 -180.686 1.00 60.22 356 GLU A CA 1
ATOM 2696 C C . GLU A 1 356 ? 117.113 -2.438 -180.645 1.00 60.22 356 GLU A C 1
ATOM 2698 O O . GLU A 1 356 ? 117.743 -2.100 -181.652 1.00 60.22 356 GLU A O 1
ATOM 2703 N N . LEU A 1 357 ? 117.746 -2.855 -179.544 1.00 61.28 357 LEU A N 1
ATOM 2704 C CA . LEU A 1 357 ? 119.209 -2.945 -179.445 1.00 61.28 357 LEU A CA 1
ATOM 2705 C C . LEU A 1 357 ? 119.808 -3.971 -180.425 1.00 61.28 357 LEU A C 1
ATOM 2707 O O . LEU A 1 357 ? 120.898 -3.750 -180.965 1.00 61.28 357 LEU A O 1
ATOM 2711 N N . ALA A 1 358 ? 119.097 -5.068 -180.710 1.00 59.94 358 ALA A N 1
ATOM 2712 C CA . ALA A 1 358 ? 119.491 -6.037 -181.734 1.00 59.94 358 ALA A CA 1
ATOM 2713 C C . ALA A 1 358 ? 119.349 -5.467 -183.161 1.00 59.94 358 ALA A C 1
ATOM 2715 O O . ALA A 1 358 ? 120.234 -5.671 -183.999 1.00 59.94 358 ALA A O 1
ATOM 2716 N N . ARG A 1 359 ? 118.290 -4.687 -183.431 1.00 58.50 359 ARG A N 1
ATOM 2717 C CA . ARG A 1 359 ? 118.089 -4.000 -184.720 1.00 58.50 359 ARG A CA 1
ATOM 2718 C C . ARG A 1 359 ? 119.165 -2.945 -184.975 1.00 58.50 359 ARG A C 1
ATOM 2720 O O . ARG A 1 359 ? 119.778 -2.979 -186.044 1.00 58.50 359 ARG A O 1
ATOM 2727 N N . LEU A 1 360 ? 119.488 -2.108 -183.987 1.00 60.19 360 LEU A N 1
ATOM 2728 C CA . LEU A 1 360 ? 120.513 -1.060 -184.101 1.00 60.19 360 LEU A CA 1
ATOM 2729 C C . LEU A 1 360 ? 121.933 -1.633 -184.274 1.00 60.19 360 LEU A C 1
ATOM 2731 O O . LEU A 1 360 ? 122.698 -1.142 -185.107 1.00 60.19 360 LEU A O 1
ATOM 2735 N N . ARG A 1 361 ? 122.272 -2.747 -183.603 1.00 58.72 361 ARG A N 1
ATOM 2736 C CA . ARG A 1 361 ? 123.546 -3.463 -183.842 1.00 58.72 361 ARG A CA 1
ATOM 2737 C C . ARG A 1 361 ? 123.634 -4.108 -185.228 1.00 58.72 361 ARG A C 1
ATOM 2739 O O . ARG A 1 361 ? 124.729 -4.212 -185.777 1.00 58.72 361 ARG A O 1
ATOM 2746 N N . SER A 1 362 ? 122.508 -4.518 -185.810 1.00 57.12 362 SER A N 1
ATOM 2747 C CA . SER A 1 362 ? 122.460 -5.089 -187.164 1.00 57.12 362 SER A CA 1
ATOM 2748 C C . SER A 1 362 ? 122.472 -4.030 -188.282 1.00 57.12 362 SER A C 1
ATOM 2750 O O . SER A 1 362 ? 122.829 -4.348 -189.418 1.00 57.12 362 SER A O 1
ATOM 2752 N N . GLY A 1 363 ? 122.120 -2.777 -187.964 1.00 55.19 363 GLY A N 1
ATOM 2753 C CA . GLY A 1 363 ? 122.264 -1.617 -188.852 1.00 55.19 363 GLY A CA 1
ATOM 2754 C C . GLY A 1 363 ? 123.713 -1.129 -188.933 1.00 55.19 363 GLY A C 1
ATOM 2755 O O . GLY A 1 363 ? 124.243 -0.956 -190.026 1.00 55.19 363 GLY A O 1
ATOM 2756 N N . ALA A 1 364 ? 124.409 -1.063 -187.791 1.00 55.91 364 ALA A N 1
ATOM 2757 C CA . ALA A 1 364 ? 125.826 -0.683 -187.704 1.00 55.91 364 ALA A CA 1
ATOM 2758 C C . ALA A 1 364 ? 126.810 -1.686 -188.356 1.00 55.91 364 ALA A C 1
ATOM 2760 O O . ALA A 1 364 ? 127.992 -1.385 -188.509 1.00 55.91 364 ALA A O 1
ATOM 2761 N N . LYS A 1 365 ? 126.341 -2.882 -188.747 1.00 53.31 365 LYS A N 1
ATOM 2762 C CA . LYS A 1 365 ? 127.141 -3.911 -189.439 1.00 53.31 365 LYS A CA 1
ATOM 2763 C C . LYS A 1 365 ? 126.904 -3.966 -190.956 1.00 53.31 365 LYS A C 1
ATOM 2765 O O . LYS A 1 365 ? 127.698 -4.594 -191.643 1.00 53.31 365 LYS A O 1
ATOM 2770 N N . ARG A 1 366 ? 125.850 -3.315 -191.474 1.00 51.31 366 ARG A N 1
ATOM 2771 C CA . ARG A 1 366 ? 125.463 -3.351 -192.901 1.00 51.31 366 ARG A CA 1
ATOM 2772 C C . ARG A 1 366 ? 125.911 -2.137 -193.717 1.00 51.31 366 ARG A C 1
ATOM 2774 O O . ARG A 1 366 ? 126.085 -2.278 -194.915 1.00 51.31 366 ARG A O 1
ATOM 2781 N N . SER A 1 367 ? 126.217 -1.001 -193.092 1.00 48.53 367 SER A N 1
ATOM 2782 C CA . SER A 1 367 ? 126.845 0.148 -193.773 1.00 48.53 367 SER A CA 1
ATOM 2783 C C . SER A 1 367 ? 128.379 0.064 -193.860 1.00 48.53 367 SER A C 1
ATOM 2785 O O . SER A 1 367 ? 129.027 1.022 -194.265 1.00 48.53 367 SER A O 1
ATOM 2787 N N . ARG A 1 368 ? 128.976 -1.082 -193.493 1.00 52.69 368 ARG A N 1
ATOM 2788 C CA . ARG A 1 368 ? 130.423 -1.355 -193.588 1.00 52.69 368 ARG A CA 1
ATOM 2789 C C . ARG A 1 368 ? 130.787 -2.364 -194.693 1.00 52.69 368 ARG A C 1
ATOM 2791 O O . ARG A 1 368 ? 131.940 -2.769 -194.747 1.00 52.69 368 ARG A O 1
ATOM 2798 N N . SER A 1 369 ? 129.836 -2.797 -195.535 1.00 46.84 369 SER A N 1
ATOM 2799 C CA . SER A 1 369 ? 130.071 -3.847 -196.547 1.00 46.84 369 SER A CA 1
ATOM 2800 C C . SER A 1 369 ? 129.356 -3.637 -197.895 1.00 46.84 369 SER A C 1
ATOM 2802 O O . SER A 1 369 ? 129.046 -4.614 -198.572 1.00 46.84 369 SER A O 1
ATOM 2804 N N . THR A 1 370 ? 129.082 -2.393 -198.294 1.00 47.25 370 THR A N 1
ATOM 2805 C CA . THR A 1 370 ? 128.607 -2.063 -199.650 1.00 47.25 370 THR A CA 1
ATOM 2806 C C . THR A 1 370 ? 129.413 -0.897 -200.218 1.00 47.25 370 THR A C 1
ATOM 2808 O O . THR A 1 370 ? 129.304 0.211 -199.694 1.00 47.25 370 THR A O 1
ATOM 2811 N N . THR A 1 371 ? 130.163 -1.225 -201.284 1.00 42.97 371 THR A N 1
ATOM 2812 C CA . THR A 1 371 ? 130.560 -0.419 -202.463 1.00 42.97 371 THR A CA 1
ATOM 2813 C C . THR A 1 371 ? 131.554 0.731 -202.233 1.00 42.97 371 THR A C 1
ATOM 2815 O O . THR A 1 371 ? 131.161 1.751 -201.685 1.00 42.97 371 THR A O 1
ATOM 2818 N N . GLU A 1 372 ? 132.833 0.697 -202.641 1.00 47.72 372 GLU A N 1
ATOM 2819 C CA . GLU A 1 372 ? 133.612 -0.241 -203.493 1.00 47.72 372 GLU A CA 1
ATOM 2820 C C . GLU A 1 372 ? 132.983 -0.637 -204.843 1.00 47.72 372 GLU A C 1
ATOM 2822 O O . GLU A 1 372 ? 133.209 -1.723 -205.361 1.00 47.72 372 GLU A O 1
ATOM 2827 N N . GLU A 1 373 ? 132.216 0.284 -205.420 1.00 48.94 373 GLU A N 1
ATOM 2828 C CA . GLU A 1 373 ? 132.202 0.552 -206.861 1.00 48.94 373 GLU A CA 1
ATOM 2829 C C . GLU A 1 373 ? 131.829 2.037 -207.012 1.00 48.94 373 GLU A C 1
ATOM 2831 O O . GLU A 1 373 ? 130.705 2.425 -206.697 1.00 48.94 373 GLU A O 1
ATOM 2836 N N . GLU A 1 374 ? 132.845 2.807 -207.426 1.00 38.12 374 GLU A N 1
ATOM 2837 C CA . GLU A 1 374 ? 133.009 4.279 -207.486 1.00 38.12 374 GLU A CA 1
ATOM 2838 C C . GLU A 1 374 ? 133.393 5.016 -206.190 1.00 38.12 374 GLU A C 1
ATOM 2840 O O . GLU A 1 374 ? 132.541 5.260 -205.306 1.00 38.12 374 GLU A O 1
#

Foldseek 3Di:
DDDDDPDDDDPQQAAPAPPGRHGADADPDPDPDDGDRHHPDPCRDPVNSVVVVVVVVPVVDDDDDDDDDDDDDDDDDCPVVVVVVVVVVVVVVVVVVVVVVVVVVVVCCCVVVVVNVVVVVVVVVVVVVVVVVVVVVVVVVVVVVVVVVVVVVVVVVVVVVVVVVVVVVVVVVVVVVVVVVVVVVVVVVVVVVVVVVVVVVVVVVVVVVVVVVVVVVVVVVVVVVVVVVVVVVVVVVVVVVVVVVVVVVVVVVVVVVVVVVVVVVVVVVVVVVVVVVVVVVVVVVVVVVVVVVVVVVVVVVVVVVVVVVVVVVVVVVVVVVVVVVVVVVVVVVVVVVVVVVVVVVVVVVVVVVVVVVVVVVVVVVVVVDDDPDD

Sequence (374 aa):
MTEITDQEQDENVACRFPGCSAAPAPAPGDKPGRPPLYCVDPDHTPLTAYRERQRLKKAAAGEAEGAMPEDLGRPVTLSQARAGELVERVEIVATRLSEDLTRVLAELRIAGDPDAAAAEVSAAHATAAEQVATAERERAHAEQNARRAVVAAERERAEREQADAAAEDALRRAQDAEERAGQAAEQLDAEREQMRADVDQAREQAAEQVRQAENERDATVAQAGEQAAEQIERTRAEAAEQVRQAQAQRDEALAQAREASQAARVETERARALVEEARGEIAAERERAAGQVEQIRTDAEQARAAIERAHAEQAEAARRTAAALAEAARAQEHRAEAADAARSTLERELIEVRAELARLRSGAKRSRSTTEEE

Secondary structure (DSSP, 8-state):
---------------SSTT--PPPPPPSSSS--PPPSS-S-TT-SHHHHHHHHHHHHHHHS--------------SSSTTHHHHHHHHHHHHHHHHHHHHHHHHHHHHHHHT-HHHHHHHHHHHHHHHHHHHHHHHHHHHHHHHHHHHHHHHHHHHHHHHHHHHHHHHHHHHHHHHHHHHHHHHHHHHHHHHHHHHHHHHHHHHHHHHHHHHHHHHHHHHHHHHHHHHHHHHHHHHHHHHHHHHHHHHHHHHHHHHHHHHHHHHHHHHHHHHHHHHHHHHHHHHHHHHHHHHHHHHHHHHHHHHHHHHHHHHHHHHHHHHHHHHHHHHHHHHHHHHHHHHHHHHHHHHHHHHHHHHHHHHHHHTTTTTSS----

Radius of gyration: 129.55 Å; chains: 1; bounding box: 254×44×356 Å